Protein AF-A0A833W4B3-F1 (afdb_monomer_lite)

Radius of gyration: 21.18 Å; chains: 1; bounding box: 68×48×61 Å

Organism: Phytophthora infestans (NCBI:txid4787)

Sequence (302 aa):
MNIGSTKSLATRAERDFATALNDMSEMVDSTMFALQPWQSWEMFGACFYAVRINALLVLGHSTATLGDLLPGARMSEETRRISVKLVPSRVVRCAEAFGSLTPQLISNKFNQQEKYDWTSSGCIAVNGDGGAGVDIFFALNDAVTDNVVVFVDQRKRQFGKFQPCHAKEYLGKLSVCPDFLVARGARLVRGVLNCVSLSNLATYDVPHDCFLLSPDESEQFHGTLAYHPACTPFISVNSACKTALKSLLRGTMKAVDEAAEAILTKRNEPSGGFSNSDDVRSFIKFKRLKVDFDDEYAEFLS

pLDDT: mean 88.31, std 11.82, range [34.69, 98.5]

Foldseek 3Di:
DDDDDDDDDQPPLRVLLVVLVVQCCPVQVVCPLVDQLVSSQLSNVLSLLLNLLSVCVVVVDQKDFCCSSFPLWDADPVNRRFMFGRARADEAAFQAAFFQADDLWTAGVVGRVDTDRQQDHNYWYQGHPPHLQFGIKGWTAGPPPRQIEIETEGEDLAAPPQALVCVCVNVVSQPGHHNVSVVSVYHYAYEYEQRYAPVRCVPRHHDHSYIYYHLVSLCRRSPVCSPPSSNHSAAELLDHDLSSQLSQKADPPVLSSVLSVQSVVQNPDPPGFDQDPVSSVVSCVVVVRGIDGRCSRYDRDD

Secondary structure (DSSP, 8-state):
-----------HHHHHHHHHHHHHHHHTGGGTTTS-HHHHHHHHHHHHHHHHHHHHHHTT-SEEEHHHHSTT-B--HHHHT-EEE----EEEEBSSPPSTT--SEEEBSS-TT-EEETTTS-EEEEPPTT-SS--EEEEEEBTTT--EEEEEEEE-SSTT---GGGHHHHHHHTT---HHHHTTT-EEEEEEES-S-HHHHTT--PPTTEEEE-GGGHHHHHGGGGGSTTSSS-EETTTS-HHHHHTTEEE-HHHHHHHHHHHHHHHTSTT-S-SSHHHHHHHHHHTT-SEEE--TTEE---

Structure (mmCIF, N/CA/C/O backbone):
data_AF-A0A833W4B3-F1
#
_entry.id   AF-A0A833W4B3-F1
#
loop_
_atom_site.group_PDB
_atom_site.id
_atom_site.type_symbol
_atom_site.label_atom_id
_atom_site.label_alt_id
_atom_site.label_comp_id
_atom_site.label_asym_id
_atom_site.label_entity_id
_atom_site.label_seq_id
_atom_site.pdbx_PDB_ins_code
_atom_site.Cartn_x
_atom_site.Cartn_y
_atom_site.Cartn_z
_atom_site.occupancy
_atom_site.B_iso_or_equiv
_atom_site.auth_seq_id
_atom_site.auth_comp_id
_atom_site.auth_asym_id
_atom_site.auth_atom_id
_atom_site.pdbx_PDB_model_num
ATOM 1 N N . MET A 1 1 ? -42.099 20.078 -20.019 1.00 34.69 1 MET A N 1
ATOM 2 C CA . MET A 1 1 ? -42.444 18.786 -19.393 1.00 34.69 1 MET A CA 1
ATOM 3 C C . MET A 1 1 ? -41.383 18.521 -18.340 1.00 34.69 1 MET A C 1
ATOM 5 O O . MET A 1 1 ? -40.226 18.341 -18.687 1.00 34.69 1 MET A O 1
ATOM 9 N N . ASN A 1 2 ? -41.752 18.698 -17.075 1.00 36.53 2 ASN A N 1
ATOM 10 C CA . ASN A 1 2 ? -40.865 18.582 -15.925 1.00 36.53 2 ASN A CA 1
ATOM 11 C C . ASN A 1 2 ? -40.844 17.104 -15.518 1.00 36.53 2 ASN A C 1
ATOM 13 O O . ASN A 1 2 ? -41.885 16.580 -15.125 1.00 36.53 2 ASN A O 1
ATOM 17 N N . ILE A 1 3 ? -39.706 16.429 -15.678 1.00 39.81 3 ILE A N 1
ATOM 18 C CA . ILE A 1 3 ? -39.520 15.052 -15.214 1.00 39.81 3 ILE A CA 1
ATOM 19 C C . ILE A 1 3 ? -38.583 15.104 -14.010 1.00 39.81 3 ILE A C 1
ATOM 21 O O . ILE A 1 3 ? -37.377 15.250 -14.155 1.00 39.81 3 ILE A O 1
ATOM 25 N N . GLY A 1 4 ? -39.195 15.010 -12.831 1.00 35.34 4 GLY A N 1
ATOM 26 C CA . GLY A 1 4 ? -38.713 14.180 -11.729 1.00 35.34 4 GLY A CA 1
ATOM 27 C C . GLY A 1 4 ? -37.332 14.482 -11.152 1.00 35.34 4 GLY A C 1
ATOM 28 O O . GLY A 1 4 ? -36.325 13.939 -11.586 1.00 35.34 4 GLY A O 1
ATOM 29 N N . SER A 1 5 ? -37.341 15.261 -10.071 1.00 58.19 5 SER A N 1
ATOM 30 C CA . SER A 1 5 ? -36.398 15.201 -8.948 1.00 58.19 5 SER A CA 1
ATOM 31 C C . SER A 1 5 ? -35.829 13.797 -8.683 1.00 58.19 5 SER A C 1
ATOM 33 O O . SER A 1 5 ? -36.611 12.906 -8.378 1.00 58.19 5 SER A O 1
ATOM 35 N N . THR A 1 6 ? -34.495 13.654 -8.710 1.00 45.16 6 THR A N 1
ATOM 36 C CA . THR A 1 6 ? -33.685 12.875 -7.744 1.00 45.16 6 THR A CA 1
ATOM 37 C C . THR A 1 6 ? -32.185 13.028 -8.050 1.00 45.16 6 THR A C 1
ATOM 39 O O . THR A 1 6 ? -31.621 12.288 -8.851 1.00 45.16 6 THR A O 1
ATOM 42 N N . LYS A 1 7 ? -31.492 13.934 -7.360 1.00 48.59 7 LYS A N 1
ATOM 43 C CA . LYS A 1 7 ? -30.135 13.643 -6.871 1.00 48.59 7 LYS A CA 1
ATOM 44 C C . LYS A 1 7 ? -30.138 14.011 -5.400 1.00 48.59 7 LYS A C 1
ATOM 46 O O . LYS A 1 7 ? -29.826 15.142 -5.035 1.00 48.59 7 LYS A O 1
ATOM 51 N N . SER A 1 8 ? -30.601 13.080 -4.564 1.00 53.50 8 SER A N 1
ATOM 52 C CA . SER A 1 8 ? -30.317 13.187 -3.139 1.00 53.50 8 SER A CA 1
ATOM 53 C C . SER A 1 8 ? -28.804 13.287 -2.998 1.00 53.50 8 SER A C 1
ATOM 55 O O . SER A 1 8 ? -28.063 12.555 -3.653 1.00 53.50 8 SER A O 1
ATOM 57 N N . LEU A 1 9 ? -28.380 14.258 -2.201 1.00 54.00 9 LEU A N 1
ATOM 58 C CA . LEU A 1 9 ? -27.006 14.496 -1.789 1.00 54.00 9 LEU A CA 1
ATOM 59 C C . LEU A 1 9 ? -26.296 13.156 -1.571 1.00 54.00 9 LEU A C 1
ATOM 61 O O . LEU A 1 9 ? -26.823 12.326 -0.830 1.00 54.00 9 LEU A O 1
ATOM 65 N N . ALA A 1 10 ? -25.130 12.961 -2.198 1.00 71.81 10 ALA A N 1
ATOM 66 C CA . ALA A 1 10 ? -24.284 11.809 -1.903 1.00 71.81 10 ALA A CA 1
ATOM 67 C C . ALA A 1 10 ? -24.184 11.656 -0.376 1.00 71.81 10 ALA A C 1
ATOM 69 O O . ALA A 1 10 ? -24.025 12.659 0.338 1.00 71.81 10 ALA A O 1
ATOM 70 N N . THR A 1 11 ? -24.339 10.444 0.148 1.00 88.38 11 THR A N 1
ATOM 71 C CA . THR A 1 11 ? -24.169 10.192 1.579 1.00 88.38 11 THR A CA 1
ATOM 72 C C . THR A 1 11 ? -22.770 10.640 2.008 1.00 88.38 11 THR A C 1
ATOM 74 O O . THR A 1 11 ? -21.867 10.837 1.188 1.00 88.38 11 THR A O 1
ATOM 77 N N . ARG A 1 12 ? -22.558 10.850 3.311 1.00 91.44 12 ARG A N 1
ATOM 78 C CA . ARG A 1 12 ? -21.214 11.195 3.792 1.00 91.44 12 ARG A CA 1
ATOM 79 C C . ARG A 1 12 ? -20.194 10.117 3.396 1.00 91.44 12 ARG A C 1
ATOM 81 O O . ARG A 1 12 ? -19.148 10.474 2.872 1.00 91.44 12 ARG A O 1
ATOM 88 N N . ALA A 1 13 ? -20.564 8.841 3.525 1.00 93.44 13 ALA A N 1
ATOM 89 C CA . ALA A 1 13 ? -19.735 7.712 3.113 1.00 93.44 13 ALA A CA 1
ATOM 90 C C . ALA A 1 13 ? -19.390 7.746 1.614 1.00 93.44 13 ALA A C 1
ATOM 92 O O . ALA A 1 13 ? -18.236 7.549 1.252 1.00 93.44 13 ALA A O 1
ATOM 93 N N . GLU A 1 14 ? -20.350 8.069 0.739 1.00 95.25 14 GLU A N 1
ATOM 94 C CA . GLU A 1 14 ? -20.092 8.202 -0.705 1.00 95.25 14 GLU A CA 1
ATOM 95 C C . GLU A 1 14 ? -19.123 9.348 -1.020 1.00 95.25 14 GLU A C 1
ATOM 97 O O . GLU A 1 14 ? -18.266 9.204 -1.891 1.00 95.25 14 GLU A O 1
ATOM 102 N N . ARG A 1 15 ? -19.214 10.476 -0.300 1.00 95.19 15 ARG A N 1
ATOM 103 C CA . ARG A 1 15 ? -18.241 11.574 -0.439 1.00 95.19 15 ARG A CA 1
ATOM 104 C C . ARG A 1 15 ? -16.851 11.162 0.032 1.00 95.19 15 ARG A C 1
ATOM 106 O O . ARG A 1 15 ? -15.876 11.445 -0.659 1.00 95.19 15 ARG A O 1
ATOM 113 N N . ASP A 1 16 ? -16.755 10.493 1.175 1.00 95.25 16 ASP A N 1
ATOM 114 C CA . ASP A 1 16 ? -15.476 10.040 1.728 1.00 95.25 16 ASP A CA 1
ATOM 115 C C . ASP A 1 16 ? -14.822 8.996 0.802 1.00 95.25 16 ASP A C 1
ATOM 117 O O . ASP A 1 16 ? -13.624 9.066 0.521 1.00 95.25 16 ASP A O 1
ATOM 121 N N . PHE A 1 17 ? -15.618 8.091 0.224 1.00 96.81 17 PHE A N 1
ATOM 122 C CA . PHE A 1 17 ? -15.169 7.140 -0.794 1.00 96.81 17 PHE A CA 1
ATOM 123 C C . PHE A 1 17 ? -14.695 7.825 -2.078 1.00 96.81 17 PHE A C 1
ATOM 125 O O . PHE A 1 17 ? -13.581 7.564 -2.528 1.00 96.81 17 PHE A O 1
ATOM 132 N N . ALA A 1 18 ? -15.486 8.750 -2.634 1.00 96.44 18 ALA A N 1
ATOM 133 C CA . ALA A 1 18 ? -15.079 9.525 -3.805 1.00 96.44 18 ALA A CA 1
ATOM 134 C C . ALA A 1 18 ? -13.774 10.290 -3.550 1.00 96.44 18 ALA A C 1
ATOM 136 O O . ALA A 1 18 ? -12.928 10.398 -4.434 1.00 96.44 18 ALA A O 1
ATOM 137 N N . THR A 1 19 ? -13.574 10.773 -2.324 1.00 94.81 19 THR A N 1
ATOM 138 C CA . THR A 1 19 ? -12.343 11.481 -1.980 1.00 94.81 19 THR A CA 1
ATOM 139 C C . THR A 1 19 ? -11.142 10.539 -1.856 1.00 94.81 19 THR A C 1
ATOM 141 O O . THR A 1 19 ? -10.060 10.899 -2.301 1.00 94.81 19 THR A O 1
ATOM 144 N N . ALA A 1 20 ? -11.315 9.314 -1.351 1.00 96.38 20 ALA A N 1
ATOM 145 C CA . ALA A 1 20 ? -10.248 8.306 -1.374 1.00 96.38 20 ALA A CA 1
ATOM 146 C C . ALA A 1 20 ? -9.868 7.875 -2.806 1.00 96.38 20 ALA A C 1
ATOM 148 O O . ALA A 1 20 ? -8.699 7.611 -3.079 1.00 96.38 20 ALA A O 1
ATOM 149 N N . LEU A 1 21 ? -10.829 7.846 -3.738 1.00 96.19 21 LEU A N 1
ATOM 150 C CA . LEU A 1 21 ? -10.538 7.640 -5.163 1.00 96.19 21 LEU A CA 1
ATOM 151 C C . LEU A 1 21 ? -9.768 8.824 -5.766 1.00 96.19 21 LEU A C 1
ATOM 153 O O . LEU A 1 21 ? -8.838 8.609 -6.541 1.00 96.19 21 LEU A O 1
ATOM 157 N N . ASN A 1 22 ? -10.103 10.058 -5.380 1.00 95.81 22 ASN A N 1
ATOM 158 C CA . ASN A 1 22 ? -9.321 11.231 -5.779 1.00 95.81 22 ASN A CA 1
ATOM 159 C C . ASN A 1 22 ? -7.894 11.169 -5.216 1.00 95.81 22 ASN A C 1
ATOM 161 O O . ASN A 1 22 ? -6.960 11.437 -5.963 1.00 95.81 22 ASN A O 1
ATOM 165 N N . ASP A 1 23 ? -7.701 10.734 -3.964 1.00 94.50 23 ASP A N 1
ATOM 166 C CA . ASP A 1 23 ? -6.358 10.515 -3.404 1.00 94.50 23 ASP A CA 1
ATOM 167 C C . ASP A 1 23 ? -5.574 9.486 -4.235 1.00 94.50 23 ASP A C 1
ATOM 169 O O . ASP A 1 23 ? -4.396 9.696 -4.509 1.00 94.50 23 ASP A O 1
ATOM 173 N N . MET A 1 24 ? -6.208 8.392 -4.679 1.00 95.00 24 MET A N 1
ATOM 174 C CA . MET A 1 24 ? -5.569 7.414 -5.569 1.00 95.00 24 MET A CA 1
ATOM 175 C C . MET A 1 24 ? -5.158 8.057 -6.902 1.00 95.00 24 MET A C 1
ATOM 177 O O . MET A 1 24 ? -4.001 7.951 -7.303 1.00 95.00 24 MET A O 1
ATOM 181 N N . SER A 1 25 ? -6.057 8.808 -7.539 1.00 94.25 25 SER A N 1
ATOM 182 C CA . SER A 1 25 ? -5.754 9.508 -8.791 1.00 94.25 25 SER A CA 1
ATOM 183 C C . SER A 1 25 ? -4.631 10.539 -8.634 1.00 94.25 25 SER A C 1
ATOM 185 O O . SER A 1 25 ? -3.742 10.630 -9.480 1.00 94.25 25 SER A O 1
ATOM 187 N N . GLU A 1 26 ? -4.664 11.353 -7.583 1.00 93.94 26 GLU A N 1
ATOM 188 C CA . GLU A 1 26 ? -3.711 12.444 -7.378 1.00 93.94 26 GLU A CA 1
ATOM 189 C C . GLU A 1 26 ? -2.363 11.919 -6.887 1.00 93.94 26 GLU A C 1
ATOM 191 O O . GLU A 1 26 ? -1.318 12.292 -7.418 1.00 93.94 26 GLU A O 1
ATOM 196 N N . MET A 1 27 ? -2.356 11.034 -5.894 1.00 93.31 27 MET A N 1
ATOM 197 C CA . MET A 1 27 ? -1.125 10.599 -5.239 1.00 93.31 27 MET A CA 1
ATOM 198 C C . MET A 1 27 ? -0.455 9.418 -5.934 1.00 93.31 27 MET A C 1
ATOM 200 O O . MET A 1 27 ? 0.756 9.265 -5.771 1.00 93.31 27 MET A O 1
ATOM 204 N N . VAL A 1 28 ? -1.202 8.600 -6.683 1.00 92.25 28 VAL A N 1
ATOM 205 C CA . VAL A 1 28 ? -0.677 7.429 -7.397 1.00 92.25 28 VAL A CA 1
ATOM 206 C C . VAL A 1 28 ? -0.655 7.710 -8.891 1.00 92.25 28 VAL A C 1
ATOM 208 O O . VAL A 1 28 ? 0.430 7.868 -9.441 1.00 92.25 28 VAL A O 1
ATOM 211 N N . ASP A 1 29 ? -1.810 7.854 -9.540 1.00 90.00 29 ASP A N 1
ATOM 212 C CA . ASP A 1 29 ? -1.890 7.845 -11.009 1.00 90.00 29 ASP A CA 1
ATOM 213 C C . ASP A 1 29 ? -1.180 9.047 -11.639 1.00 90.00 29 ASP A C 1
ATOM 215 O O . ASP A 1 29 ? -0.431 8.897 -12.606 1.00 90.00 29 ASP A O 1
ATOM 219 N N . SER A 1 30 ? -1.355 10.241 -11.063 1.00 88.31 30 SER A N 1
ATOM 220 C CA . SER A 1 30 ? -0.753 11.475 -11.586 1.00 88.31 30 SER A CA 1
ATOM 221 C C . SER A 1 30 ? 0.764 11.549 -11.379 1.00 88.31 30 SER A C 1
ATOM 223 O O . SER A 1 30 ? 1.461 12.250 -12.114 1.00 88.31 30 SER A O 1
ATOM 225 N N . THR A 1 31 ? 1.283 10.809 -10.394 1.00 85.00 31 THR A N 1
ATOM 226 C CA . THR A 1 31 ? 2.722 10.746 -10.086 1.00 85.00 31 THR A CA 1
ATOM 227 C C . THR A 1 31 ? 3.364 9.440 -10.543 1.00 85.00 31 THR A C 1
ATOM 229 O O . THR A 1 31 ? 4.570 9.235 -10.367 1.00 85.00 31 THR A O 1
ATOM 232 N 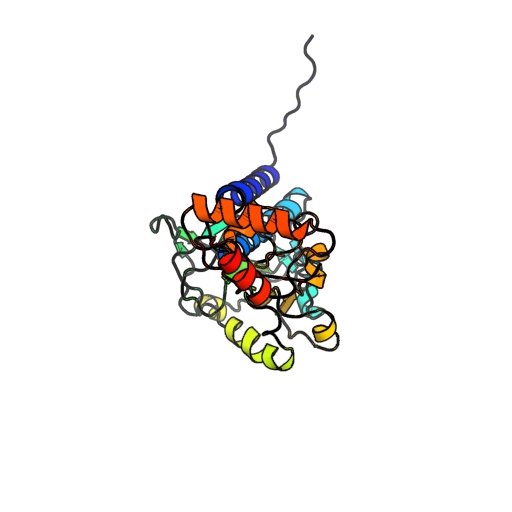N . MET A 1 32 ? 2.570 8.569 -11.169 1.00 72.81 32 MET A N 1
ATOM 233 C CA . MET A 1 32 ? 2.996 7.273 -11.653 1.00 72.81 32 MET A CA 1
ATOM 234 C C . MET A 1 32 ? 4.152 7.477 -12.636 1.00 72.81 32 MET A C 1
ATOM 236 O O . MET A 1 32 ? 4.057 8.257 -13.585 1.00 72.81 32 MET A O 1
ATOM 240 N N . PHE A 1 33 ? 5.270 6.800 -12.371 1.00 68.38 33 PHE A N 1
ATOM 241 C CA . PHE A 1 33 ? 6.533 6.892 -13.122 1.00 68.38 33 PHE A CA 1
ATOM 242 C C . PHE A 1 33 ? 7.334 8.199 -12.967 1.00 68.38 33 PHE A C 1
ATOM 244 O O . PHE A 1 33 ? 8.435 8.289 -13.510 1.00 68.38 33 PHE A O 1
ATOM 251 N N . ALA A 1 34 ? 6.842 9.187 -12.211 1.00 75.38 34 ALA A N 1
ATOM 252 C CA . ALA A 1 34 ? 7.666 10.294 -11.707 1.00 75.38 34 ALA A CA 1
ATOM 253 C C . ALA A 1 34 ? 8.398 9.914 -10.406 1.00 75.38 34 ALA A C 1
ATOM 255 O O . ALA A 1 34 ? 9.434 10.491 -10.076 1.00 75.38 34 ALA A O 1
ATOM 256 N N . LEU A 1 35 ? 7.851 8.940 -9.675 1.00 79.00 35 LEU A N 1
ATOM 257 C CA . LEU A 1 35 ? 8.428 8.361 -8.467 1.00 79.00 35 LEU A CA 1
ATOM 258 C C . LEU A 1 35 ? 9.117 7.026 -8.767 1.00 79.00 35 LEU A C 1
ATOM 260 O O . LEU A 1 35 ? 8.834 6.374 -9.775 1.00 79.00 35 LEU A O 1
ATOM 264 N N . GLN A 1 36 ? 9.989 6.587 -7.857 1.00 78.69 36 GLN A N 1
ATOM 265 C CA . GLN A 1 36 ? 10.544 5.235 -7.929 1.00 78.69 36 GLN A CA 1
ATOM 266 C C . GLN A 1 36 ? 9.423 4.188 -7.754 1.00 78.69 36 GLN A C 1
ATOM 268 O O . GLN A 1 36 ? 8.447 4.459 -7.042 1.00 78.69 36 GLN A O 1
ATOM 273 N N . PRO A 1 37 ? 9.541 2.986 -8.355 1.00 82.12 37 PRO A N 1
ATOM 274 C CA . PRO A 1 37 ? 8.494 1.961 -8.285 1.00 82.12 37 PRO A CA 1
ATOM 275 C C . PRO A 1 37 ? 8.044 1.641 -6.854 1.00 82.12 37 PRO A C 1
ATOM 277 O O . PRO A 1 37 ? 6.848 1.618 -6.568 1.00 82.12 37 PRO A O 1
ATOM 280 N N . TRP A 1 38 ? 8.989 1.514 -5.917 1.00 83.38 38 TRP A N 1
ATOM 281 C CA . TRP A 1 38 ? 8.677 1.260 -4.508 1.00 83.38 38 TRP A CA 1
ATOM 282 C C . TRP A 1 38 ? 7.876 2.390 -3.840 1.00 83.38 38 TRP A C 1
ATOM 284 O O . TRP A 1 38 ? 6.988 2.107 -3.044 1.00 83.38 38 TRP A O 1
ATOM 294 N N . GLN A 1 39 ? 8.128 3.657 -4.187 1.00 86.50 39 GLN A N 1
ATOM 295 C CA . GLN A 1 39 ? 7.393 4.803 -3.629 1.00 86.50 39 GLN A CA 1
ATOM 296 C C . GLN A 1 39 ? 5.949 4.820 -4.125 1.00 86.50 39 GLN A C 1
ATOM 298 O O . GLN A 1 39 ? 5.020 5.071 -3.358 1.00 86.50 39 GLN A O 1
ATOM 303 N N . SER A 1 40 ? 5.765 4.533 -5.417 1.00 88.56 40 SER A N 1
ATOM 304 C CA . SER A 1 40 ? 4.434 4.400 -6.015 1.00 88.56 40 SER A CA 1
ATOM 305 C C . SER A 1 40 ? 3.669 3.252 -5.359 1.00 88.56 40 SER A C 1
ATOM 307 O O . SER A 1 40 ? 2.484 3.387 -5.067 1.00 88.56 40 SER A O 1
ATOM 309 N N . TRP A 1 41 ? 4.364 2.153 -5.061 1.00 89.50 41 TRP A N 1
ATOM 310 C CA . TRP A 1 41 ? 3.790 0.988 -4.403 1.00 89.50 41 TRP A CA 1
ATOM 311 C C . TRP A 1 41 ? 3.372 1.244 -2.952 1.00 89.50 41 TRP A C 1
ATOM 313 O O . TRP A 1 41 ? 2.280 0.840 -2.552 1.00 89.50 41 TRP A O 1
ATOM 323 N N . GLU A 1 42 ? 4.187 1.938 -2.158 1.00 92.31 42 GLU A N 1
ATOM 324 C CA . GLU A 1 42 ? 3.820 2.349 -0.794 1.00 92.31 42 GLU A CA 1
ATOM 325 C C . GLU A 1 42 ? 2.605 3.289 -0.804 1.00 92.31 42 GLU A C 1
ATOM 327 O O . GLU A 1 42 ? 1.641 3.075 -0.065 1.00 92.31 42 GLU A O 1
ATOM 332 N N . MET A 1 43 ? 2.591 4.269 -1.714 1.00 94.12 43 MET A N 1
ATOM 333 C CA . MET A 1 43 ? 1.466 5.194 -1.867 1.00 94.12 43 MET A CA 1
ATOM 334 C C . MET A 1 43 ? 0.176 4.485 -2.272 1.00 94.12 43 MET A C 1
ATOM 336 O O . MET A 1 43 ? -0.867 4.687 -1.650 1.00 94.12 43 MET A O 1
ATOM 340 N N . PHE A 1 44 ? 0.257 3.613 -3.279 1.00 94.62 44 PHE A N 1
ATOM 341 C CA . PHE A 1 44 ? -0.870 2.806 -3.727 1.00 94.62 44 PHE A CA 1
ATOM 342 C C . PHE A 1 44 ? -1.455 1.994 -2.578 1.00 94.62 44 PHE A C 1
ATOM 344 O O . PHE A 1 44 ? -2.668 1.945 -2.418 1.00 94.62 44 PHE A O 1
ATOM 351 N N . GLY A 1 45 ? -0.602 1.411 -1.739 1.00 95.50 45 GLY A N 1
ATOM 352 C CA . GLY A 1 45 ? -1.019 0.697 -0.545 1.00 95.50 45 GLY A CA 1
ATOM 353 C C . GLY A 1 45 ? -1.892 1.483 0.409 1.00 95.50 45 GLY A C 1
ATOM 354 O O . GLY A 1 45 ? -2.959 1.015 0.805 1.00 95.50 45 GLY A O 1
ATOM 355 N N . ALA A 1 46 ? -1.433 2.677 0.770 1.00 97.00 46 ALA A N 1
ATOM 356 C CA . ALA A 1 46 ? -2.156 3.543 1.686 1.00 97.00 46 ALA A CA 1
ATOM 357 C C . ALA A 1 46 ? -3.492 3.997 1.082 1.00 97.00 46 ALA A C 1
ATOM 359 O O . ALA A 1 46 ? -4.532 3.883 1.734 1.00 97.00 46 ALA A O 1
ATOM 360 N N . CYS A 1 47 ? -3.485 4.425 -0.187 1.00 97.62 47 CYS A N 1
ATOM 361 C CA . CYS A 1 47 ? -4.705 4.782 -0.917 1.00 97.62 47 CYS A CA 1
ATOM 362 C C . CYS A 1 47 ? -5.667 3.598 -0.999 1.00 97.62 47 CYS A C 1
ATOM 364 O O . CYS A 1 47 ? -6.869 3.756 -0.809 1.00 97.62 47 CYS A O 1
ATOM 366 N N . PHE A 1 48 ? -5.147 2.397 -1.226 1.00 97.25 48 PHE A N 1
ATOM 367 C CA . PHE A 1 48 ? -5.944 1.189 -1.328 1.00 97.25 48 PHE A CA 1
ATOM 368 C C . PHE A 1 48 ? -6.636 0.822 -0.006 1.00 97.25 48 PHE A C 1
ATOM 370 O O . PHE A 1 48 ? -7.826 0.503 -0.024 1.00 97.25 48 PHE A O 1
ATOM 377 N N . TYR A 1 49 ? -5.953 0.931 1.141 1.00 97.81 49 TYR A N 1
ATOM 378 C CA . TYR A 1 49 ? -6.610 0.782 2.447 1.00 97.81 49 TYR A CA 1
ATOM 379 C C . TYR A 1 49 ? -7.748 1.797 2.624 1.00 97.81 49 TYR A C 1
ATOM 381 O O . TYR A 1 49 ? -8.844 1.407 3.027 1.00 97.81 49 TYR A O 1
ATOM 389 N N . ALA A 1 50 ? -7.523 3.068 2.266 1.00 98.00 50 ALA A N 1
ATOM 390 C CA . ALA A 1 50 ? -8.539 4.119 2.375 1.00 98.00 50 ALA A CA 1
ATOM 391 C C . ALA A 1 50 ? -9.762 3.813 1.500 1.00 98.00 50 ALA A C 1
ATOM 393 O O . ALA A 1 50 ? -10.899 3.853 1.971 1.00 98.00 50 ALA A O 1
ATOM 394 N N . VAL A 1 51 ? -9.522 3.447 0.237 1.00 97.75 51 VAL A N 1
ATOM 395 C CA . VAL A 1 51 ? -10.557 3.060 -0.729 1.00 97.75 51 VAL A CA 1
ATOM 396 C C . VAL A 1 51 ? -11.355 1.866 -0.212 1.00 97.75 51 VAL A C 1
ATOM 398 O O . VAL A 1 51 ? -12.582 1.913 -0.235 1.00 97.75 51 VAL A O 1
ATOM 401 N N . ARG A 1 52 ? -10.697 0.819 0.303 1.00 97.62 52 ARG A N 1
ATOM 402 C CA . ARG A 1 52 ? -11.384 -0.376 0.811 1.00 97.62 52 ARG A CA 1
ATOM 403 C C . ARG A 1 52 ? -12.237 -0.073 2.044 1.00 97.62 52 ARG A C 1
ATOM 405 O O . ARG A 1 52 ? -13.399 -0.471 2.077 1.00 97.62 52 ARG A O 1
ATOM 412 N N . ILE A 1 53 ? -11.690 0.630 3.038 1.00 98.12 53 ILE A N 1
ATOM 413 C CA . ILE A 1 53 ? -12.429 1.001 4.256 1.00 98.12 53 ILE A CA 1
ATOM 414 C C . ILE A 1 53 ? -13.654 1.848 3.892 1.00 98.12 53 ILE A C 1
ATOM 416 O O . ILE A 1 53 ? -14.767 1.555 4.333 1.00 98.12 53 ILE A O 1
ATOM 420 N N . ASN A 1 54 ? -13.479 2.848 3.026 1.00 98.12 54 ASN A N 1
ATOM 421 C CA . ASN A 1 54 ? -14.578 3.719 2.618 1.00 98.12 54 ASN A CA 1
ATOM 422 C C . ASN A 1 54 ? -15.603 2.991 1.736 1.00 98.12 54 ASN A C 1
ATOM 424 O O . ASN A 1 54 ? -16.796 3.261 1.855 1.00 98.12 54 ASN A O 1
ATOM 428 N N . ALA A 1 55 ? -15.184 2.034 0.904 1.00 97.00 55 ALA A N 1
ATOM 429 C CA . ALA A 1 55 ? -16.104 1.191 0.142 1.00 97.00 55 ALA A CA 1
ATOM 430 C C . ALA A 1 55 ? -16.997 0.356 1.070 1.00 97.00 55 ALA A C 1
ATOM 432 O O . ALA A 1 55 ? -18.209 0.310 0.878 1.00 97.00 55 ALA A O 1
ATOM 433 N N . LEU A 1 56 ? -16.424 -0.253 2.114 1.00 97.44 56 LEU A N 1
ATOM 434 C CA . LEU A 1 56 ? -17.195 -0.995 3.114 1.00 97.44 56 LEU A CA 1
ATOM 435 C C . LEU A 1 56 ? -18.208 -0.093 3.839 1.00 97.44 56 LEU A C 1
ATOM 437 O O . LEU A 1 56 ? -19.354 -0.500 4.033 1.00 97.44 56 LEU A O 1
ATOM 441 N N . LEU A 1 57 ? -17.831 1.150 4.161 1.00 97.62 57 LEU A N 1
ATOM 442 C CA . LEU A 1 57 ? -18.752 2.145 4.725 1.00 97.62 57 LEU A CA 1
ATOM 443 C C . LEU A 1 57 ? -19.899 2.494 3.763 1.00 97.62 57 LEU A C 1
ATOM 445 O O . LEU A 1 57 ? -21.047 2.587 4.195 1.00 97.62 57 LEU A O 1
ATOM 449 N N . VAL A 1 58 ? -19.618 2.656 2.463 1.00 97.31 58 VAL A N 1
ATOM 450 C CA . VAL A 1 58 ? -20.648 2.885 1.427 1.00 97.31 58 VAL A CA 1
ATOM 451 C C . VAL A 1 58 ? -21.608 1.700 1.323 1.00 97.31 58 VAL A C 1
ATOM 453 O O . VAL A 1 58 ? -22.810 1.898 1.164 1.00 97.31 58 VAL A O 1
ATOM 456 N N . LEU A 1 59 ? -21.099 0.477 1.474 1.00 96.50 59 LEU A N 1
ATOM 457 C CA . LEU A 1 59 ? -21.899 -0.751 1.500 1.00 96.50 59 LEU A CA 1
ATOM 458 C C . LEU A 1 59 ? -22.703 -0.934 2.804 1.00 96.50 59 LEU A C 1
ATOM 460 O O . LEU A 1 59 ? -23.460 -1.895 2.925 1.00 96.50 59 LEU A O 1
ATOM 464 N N . GLY A 1 60 ? -22.584 -0.011 3.763 1.00 96.44 60 GLY A N 1
ATOM 465 C CA . GLY A 1 60 ? -23.358 -0.006 5.005 1.00 96.44 60 GLY A CA 1
ATOM 466 C C . GLY A 1 60 ? -22.714 -0.768 6.164 1.00 96.44 60 GLY A C 1
ATOM 467 O O . GLY A 1 60 ? -23.354 -0.942 7.202 1.00 96.44 60 GLY A O 1
ATOM 468 N N . HIS A 1 61 ? -21.459 -1.203 6.031 1.00 97.81 61 HIS A N 1
ATOM 469 C CA . HIS A 1 61 ? -20.726 -1.830 7.127 1.00 97.81 61 HIS A CA 1
ATOM 470 C C . HIS A 1 61 ? -20.170 -0.767 8.079 1.00 97.81 61 HIS A C 1
ATOM 472 O O . HIS A 1 61 ? -19.458 0.140 7.660 1.00 97.81 61 HIS A O 1
ATOM 478 N N . SER A 1 62 ? -20.454 -0.895 9.375 1.00 96.81 62 SER A N 1
ATOM 479 C CA . SER A 1 62 ? -19.831 -0.080 10.432 1.00 96.81 62 SER A CA 1
ATOM 480 C C . SER A 1 62 ? -18.646 -0.780 11.103 1.00 96.81 62 SER A C 1
ATOM 482 O O . SER A 1 62 ? -17.843 -0.139 11.782 1.00 96.81 62 SER A O 1
ATOM 484 N N . THR A 1 63 ? -18.518 -2.091 10.904 1.00 98.25 63 THR A N 1
ATOM 485 C CA . THR A 1 63 ? -17.416 -2.921 11.389 1.00 98.25 63 THR A CA 1
ATOM 486 C C . THR A 1 63 ? -17.004 -3.930 10.320 1.00 98.25 63 THR A C 1
ATOM 488 O O . THR A 1 63 ? -17.800 -4.276 9.446 1.00 98.25 63 THR A O 1
ATOM 491 N N . ALA A 1 64 ? -15.766 -4.413 10.395 1.00 98.19 64 ALA A N 1
ATOM 492 C CA . ALA A 1 64 ? -15.281 -5.523 9.577 1.00 98.19 64 ALA A CA 1
ATOM 493 C C . ALA A 1 64 ? -14.318 -6.398 10.378 1.00 98.19 64 ALA A C 1
ATOM 495 O O . ALA A 1 64 ? -13.595 -5.896 11.245 1.00 98.19 64 ALA A O 1
ATOM 496 N N . THR A 1 65 ? -14.282 -7.695 10.070 1.00 98.50 65 THR A N 1
ATOM 497 C CA . THR A 1 65 ? -13.200 -8.559 10.552 1.00 98.50 65 THR A CA 1
ATOM 498 C C . THR A 1 65 ? -11.928 -8.310 9.745 1.00 98.50 65 THR A C 1
ATOM 500 O O . THR A 1 65 ? -11.994 -7.823 8.613 1.00 98.50 65 THR A O 1
ATOM 503 N N . LEU A 1 66 ? -10.756 -8.672 10.271 1.00 97.94 66 LEU A N 1
ATOM 504 C CA . LEU A 1 66 ? -9.527 -8.601 9.473 1.00 97.94 66 LEU A CA 1
ATOM 505 C C . LEU A 1 66 ? -9.551 -9.561 8.288 1.00 97.94 66 LEU A C 1
ATOM 507 O O . LEU A 1 66 ? -8.972 -9.244 7.255 1.00 97.94 66 LEU A O 1
ATOM 511 N N . GLY A 1 67 ? -10.260 -10.688 8.395 1.00 97.25 67 GLY A N 1
ATOM 512 C CA . GLY A 1 67 ? -10.482 -11.588 7.264 1.00 97.25 67 GLY A CA 1
ATOM 513 C C . GLY A 1 67 ? -11.225 -10.933 6.096 1.00 97.25 67 GLY A C 1
ATOM 514 O O . GLY A 1 67 ? -10.917 -11.241 4.945 1.00 97.25 67 GLY A O 1
ATOM 515 N N . ASP A 1 68 ? -12.155 -10.021 6.391 1.00 96.69 68 ASP A N 1
ATOM 516 C CA . ASP A 1 68 ? -12.920 -9.272 5.384 1.00 96.69 68 ASP A CA 1
ATOM 517 C C . ASP A 1 68 ? -12.169 -8.022 4.909 1.00 96.69 68 ASP A C 1
ATOM 519 O O . ASP A 1 68 ? -12.232 -7.653 3.738 1.00 96.69 68 ASP A O 1
ATOM 523 N N . LEU A 1 69 ? -11.438 -7.363 5.816 1.00 96.81 69 LEU A N 1
ATOM 524 C CA . LEU A 1 69 ? -10.658 -6.167 5.506 1.00 96.81 69 LEU A CA 1
ATOM 525 C C . LEU A 1 69 ? -9.379 -6.493 4.724 1.00 96.81 69 LEU A C 1
ATOM 527 O O . LEU A 1 69 ? -8.898 -5.645 3.976 1.00 96.81 69 LEU A O 1
ATOM 531 N N . LEU A 1 70 ? -8.820 -7.694 4.888 1.00 96.50 70 LEU A N 1
ATOM 532 C CA . LEU A 1 70 ? -7.562 -8.150 4.287 1.00 96.50 70 LEU A CA 1
ATOM 533 C C . LEU A 1 70 ? -7.753 -9.514 3.589 1.00 96.50 70 LEU A C 1
ATOM 535 O O . LEU A 1 70 ? -7.092 -10.493 3.951 1.00 96.50 70 LEU A O 1
ATOM 539 N N . PRO A 1 71 ? -8.656 -9.617 2.597 1.00 95.31 71 PRO A N 1
ATOM 540 C CA . PRO A 1 71 ? -8.931 -10.882 1.927 1.00 95.31 71 PRO A CA 1
ATOM 541 C C . PRO A 1 71 ? -7.668 -11.423 1.248 1.00 95.31 71 PRO A C 1
ATOM 543 O O . PRO A 1 71 ? -6.868 -10.667 0.709 1.00 95.31 71 PRO A O 1
ATOM 546 N N . GLY A 1 72 ? -7.476 -12.741 1.299 1.00 92.19 72 GLY A N 1
ATOM 547 C CA . GLY A 1 72 ? -6.283 -13.410 0.768 1.00 92.19 72 GLY A CA 1
ATOM 548 C C . GLY A 1 72 ? -5.045 -13.344 1.663 1.00 92.19 72 GLY A C 1
ATOM 549 O O . GLY A 1 72 ? -4.167 -14.177 1.504 1.00 92.19 72 GLY A O 1
ATOM 550 N N . ALA A 1 73 ? -4.976 -12.444 2.650 1.00 92.94 73 ALA A N 1
ATOM 551 C CA . ALA A 1 73 ? -3.837 -12.417 3.562 1.00 92.94 73 ALA A CA 1
ATOM 552 C C . ALA A 1 73 ? -3.830 -13.641 4.497 1.00 92.94 73 ALA A C 1
ATOM 554 O O . ALA A 1 73 ? -4.850 -14.006 5.097 1.00 92.94 73 ALA A O 1
ATOM 555 N N . ARG A 1 74 ? -2.653 -14.246 4.673 1.00 92.44 74 ARG A N 1
ATOM 556 C CA . ARG A 1 74 ? -2.428 -15.351 5.609 1.00 92.44 74 ARG A CA 1
ATOM 557 C C . ARG A 1 74 ? -2.273 -14.828 7.026 1.00 92.44 74 ARG A C 1
ATOM 559 O O . ARG A 1 74 ? -1.409 -13.996 7.289 1.00 92.44 74 ARG A O 1
ATOM 566 N N . MET A 1 75 ? -3.076 -15.349 7.943 1.00 94.69 75 MET A N 1
ATOM 567 C CA . MET A 1 75 ? -3.068 -14.998 9.364 1.00 94.69 75 MET A CA 1
ATOM 568 C C . MET A 1 75 ? -3.685 -16.131 10.187 1.00 94.69 75 MET A C 1
ATOM 570 O O . MET A 1 75 ? -4.371 -16.989 9.629 1.00 94.69 75 MET A O 1
ATOM 574 N N . SER A 1 76 ? -3.465 -16.136 11.505 1.00 95.62 76 SER A N 1
ATOM 575 C CA . SER A 1 76 ? -4.139 -17.096 12.388 1.00 95.62 76 SER A CA 1
ATOM 576 C C . SER A 1 76 ? -5.655 -16.860 12.412 1.00 95.62 76 SER A C 1
ATOM 578 O O . SER A 1 76 ? -6.120 -15.739 12.192 1.00 95.62 76 SER A O 1
ATOM 580 N N . GLU A 1 77 ? -6.435 -17.889 12.742 1.00 96.00 77 GLU A N 1
ATOM 581 C CA . GLU A 1 77 ? -7.894 -17.782 12.883 1.00 96.00 77 GLU A CA 1
ATOM 582 C C . GLU A 1 77 ? -8.316 -16.745 13.938 1.00 96.00 77 GLU A C 1
ATOM 584 O O . GLU A 1 77 ? -9.287 -16.012 13.759 1.00 96.00 77 GLU A O 1
ATOM 589 N N . GLU A 1 78 ? -7.567 -16.623 15.034 1.00 96.56 78 GLU A N 1
ATOM 590 C CA . GLU A 1 78 ? -7.805 -15.601 16.057 1.00 96.56 78 GLU A CA 1
ATOM 591 C C . GLU A 1 78 ? -7.578 -14.197 15.505 1.00 96.56 78 GLU A C 1
ATOM 593 O O . GLU A 1 78 ? -8.377 -13.302 15.772 1.00 96.56 78 GLU A O 1
ATOM 598 N N . THR A 1 79 ? -6.511 -14.012 14.723 1.00 97.56 79 THR A N 1
ATOM 599 C CA . THR A 1 79 ? -6.184 -12.727 14.091 1.00 97.56 79 THR A CA 1
ATOM 600 C C . THR A 1 79 ? -7.237 -12.367 13.045 1.00 97.56 79 THR A C 1
ATOM 602 O O . THR A 1 79 ? -7.722 -11.239 13.010 1.00 97.56 79 THR A O 1
ATOM 605 N N . ARG A 1 80 ? -7.674 -13.355 12.256 1.00 97.81 80 ARG A N 1
ATOM 606 C CA . ARG A 1 80 ? -8.726 -13.214 11.245 1.00 97.81 80 ARG A CA 1
ATOM 607 C C 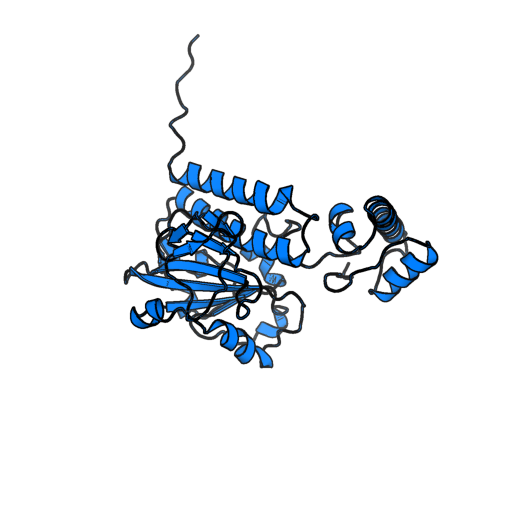. ARG A 1 80 ? -10.039 -12.704 11.832 1.00 97.81 80 ARG A C 1
ATOM 609 O O . ARG A 1 80 ? -10.717 -11.906 11.191 1.00 97.81 80 ARG A O 1
ATOM 616 N N . ARG A 1 81 ? -10.382 -13.147 13.046 1.00 97.88 81 ARG A N 1
ATOM 617 C CA . ARG A 1 81 ? -11.621 -12.790 13.754 1.00 97.88 81 ARG A CA 1
ATOM 618 C C . ARG A 1 81 ? -11.571 -11.455 14.498 1.00 97.88 81 ARG A C 1
ATOM 620 O O . ARG A 1 81 ? -12.606 -11.043 15.019 1.00 97.88 81 ARG A O 1
ATOM 627 N N . ILE A 1 82 ? -10.422 -10.777 14.562 1.00 98.00 82 ILE A N 1
ATOM 628 C CA . ILE A 1 82 ? -10.353 -9.424 15.134 1.00 98.00 82 ILE A CA 1
ATOM 629 C C . ILE A 1 82 ? -11.309 -8.535 14.341 1.00 98.00 82 ILE A C 1
ATOM 631 O O . ILE A 1 82 ? -11.205 -8.450 13.119 1.00 98.00 82 ILE A O 1
ATOM 635 N N . SER A 1 83 ? -12.247 -7.895 15.035 1.00 98.19 83 SER A N 1
ATOM 636 C CA . SER A 1 83 ? -13.241 -7.017 14.427 1.00 98.19 83 SER A CA 1
ATOM 637 C C . SER A 1 83 ? -12.906 -5.578 14.766 1.00 98.19 83 SER A C 1
ATOM 639 O O . SER A 1 83 ? -12.729 -5.250 15.933 1.00 98.19 83 SER A O 1
ATOM 641 N N . VAL A 1 84 ? -12.882 -4.707 13.765 1.00 98.31 84 VAL A N 1
ATOM 642 C CA . VAL A 1 84 ? -12.588 -3.279 13.930 1.00 98.31 84 VAL A CA 1
ATOM 643 C C . VAL A 1 84 ? -13.761 -2.418 13.488 1.00 98.31 84 VAL A C 1
ATOM 645 O O . VAL A 1 84 ? -14.535 -2.810 12.615 1.00 98.31 84 VAL A O 1
ATOM 648 N N . LYS A 1 85 ? -13.902 -1.244 14.103 1.00 98.25 85 LYS A N 1
ATOM 649 C CA . LYS A 1 85 ? -14.834 -0.194 13.697 1.00 98.25 85 LYS A CA 1
ATOM 650 C C . LYS A 1 85 ? -14.262 0.521 12.486 1.00 98.25 85 LYS A C 1
ATOM 652 O O . LYS A 1 85 ? -13.125 0.987 12.510 1.00 98.25 85 LYS A O 1
ATOM 657 N N . LEU A 1 86 ? -15.066 0.604 11.438 1.00 97.88 86 LEU A N 1
ATOM 658 C CA . LEU A 1 86 ? -14.714 1.333 10.233 1.00 97.88 86 LEU A CA 1
ATOM 659 C C . LEU A 1 86 ? -15.006 2.816 10.450 1.00 97.88 86 LEU A C 1
ATOM 661 O O . LEU A 1 86 ? -16.058 3.189 10.972 1.00 97.88 86 LEU A O 1
ATOM 665 N N . VAL A 1 87 ? -14.074 3.663 10.032 1.00 96.56 87 VAL A N 1
ATOM 666 C CA . VAL A 1 87 ? -14.212 5.121 10.058 1.00 96.56 87 VAL A CA 1
ATOM 667 C C . VAL A 1 87 ? -13.768 5.679 8.712 1.00 96.56 87 VAL A C 1
ATOM 669 O O . VAL A 1 87 ? -12.940 5.046 8.059 1.00 96.56 87 VAL A O 1
ATOM 672 N N . PRO A 1 88 ? -14.308 6.827 8.267 1.00 96.88 88 PRO A N 1
ATOM 673 C CA . PRO A 1 88 ? -13.854 7.455 7.037 1.00 96.88 88 PRO A CA 1
ATOM 674 C C . PRO A 1 88 ? -12.341 7.642 7.039 1.00 96.88 88 PRO A C 1
ATOM 676 O O . PRO A 1 88 ? -11.796 8.269 7.947 1.00 96.88 88 PRO A O 1
ATOM 679 N N . SER A 1 89 ? -11.683 7.102 6.021 1.00 97.50 89 SER A N 1
ATOM 680 C CA . SER A 1 89 ? -10.231 7.056 5.944 1.00 97.50 89 SER A CA 1
ATOM 681 C C . SER A 1 89 ? -9.670 7.902 4.811 1.00 97.50 89 SER A C 1
ATOM 683 O O . SER A 1 89 ? -10.268 8.001 3.737 1.00 97.50 89 SER A O 1
ATOM 685 N N . ARG A 1 90 ? -8.505 8.510 5.061 1.00 95.44 90 ARG A N 1
ATOM 686 C CA . ARG A 1 90 ? -7.773 9.384 4.128 1.00 95.44 90 ARG A CA 1
ATOM 687 C C . ARG A 1 90 ? -6.275 9.169 4.253 1.00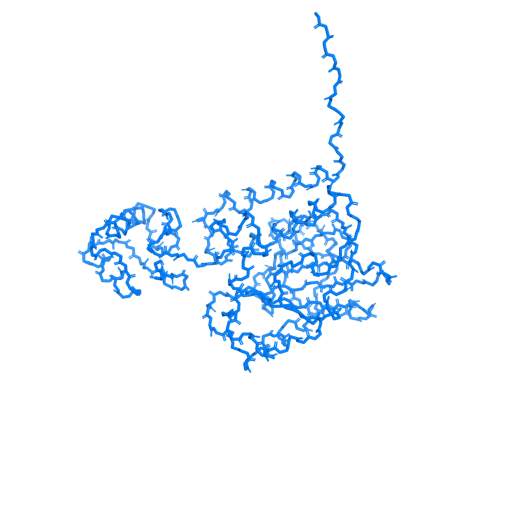 95.44 90 ARG A C 1
ATOM 689 O O . ARG A 1 90 ? -5.799 8.793 5.321 1.00 95.44 90 ARG A O 1
ATOM 696 N N . VAL A 1 91 ? -5.544 9.424 3.172 1.00 96.62 91 VAL A N 1
ATOM 697 C CA . VAL A 1 91 ? -4.094 9.213 3.136 1.00 96.62 91 VAL A CA 1
ATOM 698 C C . VAL A 1 91 ? -3.340 10.484 3.492 1.00 96.62 91 VAL A C 1
ATOM 700 O O . VAL A 1 91 ? -3.649 11.562 2.989 1.00 96.62 91 VAL A O 1
ATOM 703 N N . VAL A 1 92 ? -2.304 10.345 4.317 1.00 94.75 92 VAL A N 1
ATOM 704 C CA . VAL A 1 92 ? -1.360 11.421 4.629 1.00 94.75 92 VAL A CA 1
ATOM 705 C C . VAL A 1 92 ? 0.064 10.920 4.431 1.00 94.75 92 VAL A C 1
ATOM 707 O O . VAL A 1 92 ? 0.443 9.853 4.907 1.00 94.75 92 VAL A O 1
ATOM 710 N N . ARG A 1 93 ? 0.890 11.715 3.749 1.00 93.81 93 ARG A N 1
ATOM 711 C CA . ARG A 1 93 ? 2.346 11.524 3.745 1.00 93.81 93 ARG A CA 1
ATOM 712 C C . ARG A 1 93 ? 2.901 12.143 5.017 1.00 93.81 93 ARG A C 1
ATOM 714 O O . ARG A 1 93 ? 2.838 13.360 5.173 1.00 93.81 93 ARG A O 1
ATOM 721 N N . CYS A 1 94 ? 3.404 11.311 5.913 1.00 92.44 94 CYS A N 1
ATOM 722 C CA . CYS A 1 94 ? 3.871 11.711 7.232 1.00 92.44 94 CYS A CA 1
ATOM 723 C C . CYS A 1 94 ? 5.292 12.297 7.164 1.00 92.44 94 CYS A C 1
ATOM 725 O O . CYS A 1 94 ? 6.131 11.828 6.391 1.00 92.44 94 CYS A O 1
ATOM 727 N N . ALA A 1 95 ? 5.566 13.339 7.951 1.00 91.56 95 ALA A N 1
ATOM 728 C CA . ALA A 1 95 ? 6.921 13.870 8.120 1.00 91.56 95 ALA A CA 1
ATOM 729 C C . ALA A 1 95 ? 7.733 13.034 9.123 1.00 91.56 95 ALA A C 1
ATOM 731 O O . ALA A 1 95 ? 8.950 12.911 9.002 1.00 91.56 95 ALA A O 1
ATOM 732 N N . GLU A 1 96 ? 7.053 12.483 10.125 1.00 91.62 96 GLU A N 1
ATOM 733 C CA . GLU A 1 96 ? 7.625 11.663 11.179 1.00 91.62 96 GLU A CA 1
ATOM 734 C C . GLU A 1 96 ? 7.889 10.229 10.709 1.00 91.62 96 GLU A C 1
ATOM 736 O O . GLU A 1 96 ? 7.199 9.697 9.837 1.00 91.62 96 GLU A O 1
ATOM 741 N N . ALA A 1 97 ? 8.866 9.592 11.354 1.00 90.62 97 ALA A N 1
ATOM 742 C CA . ALA A 1 97 ? 9.117 8.165 11.247 1.00 90.62 97 ALA A CA 1
ATOM 743 C C . ALA A 1 97 ? 8.354 7.403 12.342 1.00 90.62 97 ALA A C 1
ATOM 745 O O . ALA A 1 97 ? 8.406 7.766 13.522 1.00 90.62 97 ALA A O 1
ATOM 746 N N . PHE A 1 98 ? 7.677 6.323 11.960 1.00 91.88 98 PHE A N 1
ATOM 747 C CA . PHE A 1 98 ? 7.010 5.424 12.893 1.00 91.88 98 PHE A CA 1
ATOM 748 C C . PHE A 1 98 ? 8.016 4.730 13.831 1.00 91.88 98 PHE A C 1
ATOM 750 O O . PHE A 1 98 ? 9.019 4.167 13.380 1.00 91.88 98 PHE A O 1
ATOM 757 N N . GLY A 1 99 ? 7.732 4.753 15.133 1.00 91.62 99 GLY A N 1
ATOM 758 C CA . GLY A 1 99 ? 8.560 4.209 16.203 1.00 91.62 99 GLY A CA 1
ATOM 759 C C . GLY A 1 99 ? 7.961 4.464 17.593 1.00 91.62 99 GLY A C 1
ATOM 760 O O . GLY A 1 99 ? 6.842 4.955 17.726 1.00 91.62 99 GLY A O 1
ATOM 761 N N . SER A 1 100 ? 8.718 4.158 18.651 1.00 91.69 100 SER A N 1
ATOM 762 C CA . SER A 1 100 ? 8.259 4.311 20.046 1.00 91.69 100 SER A CA 1
ATOM 763 C C . SER A 1 100 ? 7.915 5.757 20.423 1.00 91.69 100 SER A C 1
ATOM 765 O O . SER A 1 100 ? 7.037 5.998 21.249 1.00 91.69 100 SER A O 1
ATOM 767 N N . LEU A 1 101 ? 8.572 6.721 19.771 1.00 92.25 101 LEU A N 1
ATOM 768 C CA . LEU A 1 101 ? 8.403 8.156 20.001 1.00 92.25 101 LEU A CA 1
ATOM 769 C C . LEU A 1 101 ? 7.419 8.827 19.034 1.00 92.25 101 LEU A C 1
ATOM 771 O O . LEU A 1 101 ? 7.292 10.051 19.062 1.00 92.25 101 LEU A O 1
ATOM 775 N N . THR A 1 102 ? 6.744 8.075 18.159 1.00 93.00 102 THR A N 1
ATOM 776 C CA . THR A 1 102 ? 5.772 8.679 17.240 1.00 93.00 102 THR A CA 1
ATOM 777 C C . THR A 1 102 ? 4.636 9.309 18.044 1.00 93.00 102 THR A C 1
ATOM 779 O O . THR A 1 102 ? 4.015 8.624 18.857 1.00 93.00 102 THR A O 1
ATOM 782 N N . PRO A 1 103 ? 4.352 10.606 17.852 1.00 94.31 103 PRO A N 1
ATOM 783 C CA . PRO A 1 103 ? 3.300 11.289 18.590 1.00 94.31 103 PRO A CA 1
ATOM 784 C C . PRO A 1 103 ? 1.905 10.868 18.109 1.00 94.31 103 PRO A C 1
ATOM 786 O O . PRO A 1 103 ? 1.730 10.334 17.014 1.00 94.31 103 PRO A O 1
ATOM 789 N N . GLN A 1 104 ? 0.883 11.175 18.912 1.00 95.56 104 GLN A N 1
ATOM 790 C CA . GLN A 1 104 ? -0.520 11.035 18.504 1.00 95.56 104 GLN A CA 1
ATOM 791 C C . GLN A 1 104 ? -0.865 11.952 17.314 1.00 95.56 104 GLN A C 1
ATOM 793 O O . GLN A 1 104 ? -1.607 11.555 16.421 1.00 95.56 104 GLN A O 1
ATOM 798 N N . LEU A 1 105 ? -0.309 13.168 17.288 1.00 96.62 105 LEU A N 1
ATOM 799 C CA . LEU A 1 105 ? -0.474 14.123 16.193 1.00 96.62 105 LEU A CA 1
ATOM 800 C C . LEU A 1 105 ? 0.737 14.069 15.262 1.00 96.62 105 LEU A C 1
ATOM 802 O O . LEU A 1 105 ? 1.812 14.532 15.640 1.00 96.62 105 LEU A O 1
ATOM 806 N N . ILE A 1 106 ? 0.546 13.546 14.054 1.00 95.38 106 ILE A N 1
ATOM 807 C CA . ILE A 1 106 ? 1.571 13.514 13.000 1.00 95.38 106 ILE A CA 1
ATOM 808 C C . ILE A 1 106 ? 1.399 14.681 12.033 1.00 95.38 106 ILE A C 1
ATOM 810 O O . ILE A 1 106 ? 0.308 15.239 11.908 1.00 95.38 106 ILE A O 1
ATOM 814 N N . SER A 1 107 ? 2.470 15.056 11.347 1.00 95.12 107 SER A N 1
ATOM 815 C CA . SER A 1 107 ? 2.509 16.198 10.440 1.00 95.12 107 SER A CA 1
ATOM 816 C C . SER A 1 107 ? 2.468 15.764 8.985 1.00 95.12 107 SER A C 1
ATOM 818 O O . SER A 1 107 ? 3.074 14.761 8.607 1.00 95.12 107 SER A O 1
ATOM 820 N N . ASN A 1 108 ? 1.855 16.581 8.132 1.00 93.56 108 ASN A N 1
ATOM 821 C CA . ASN A 1 108 ? 2.016 16.425 6.691 1.00 93.56 108 ASN A CA 1
ATOM 822 C C . ASN A 1 108 ? 3.474 16.711 6.277 1.00 93.56 108 ASN A C 1
ATOM 824 O O . ASN A 1 108 ? 4.050 17.736 6.653 1.00 93.56 108 ASN A O 1
ATOM 828 N N . LYS A 1 109 ? 4.059 15.839 5.450 1.00 92.31 109 LYS A N 1
ATOM 829 C CA . LYS A 1 109 ? 5.418 15.966 4.896 1.00 92.31 109 LYS A CA 1
ATOM 830 C C . LYS A 1 109 ? 5.620 17.269 4.118 1.00 92.31 109 LYS A C 1
ATOM 832 O O . LYS A 1 109 ? 6.707 17.837 4.163 1.00 92.31 109 LYS A O 1
ATOM 837 N N . PHE A 1 110 ? 4.593 17.747 3.418 1.00 90.62 110 PHE A N 1
ATOM 838 C CA . PHE A 1 110 ? 4.662 18.949 2.582 1.00 90.62 110 PHE A CA 1
ATOM 839 C C . PHE A 1 110 ? 4.230 20.226 3.307 1.00 90.62 110 PHE A C 1
ATOM 841 O O . PHE A 1 110 ? 4.606 21.319 2.891 1.00 90.62 110 PHE A O 1
ATOM 848 N N . ASN A 1 111 ? 3.466 20.101 4.395 1.00 92.00 111 ASN A N 1
ATOM 849 C CA . ASN A 1 111 ? 3.040 21.226 5.220 1.00 92.00 111 ASN A CA 1
ATOM 850 C C . ASN A 1 111 ? 2.998 20.831 6.702 1.00 92.00 111 ASN A C 1
ATOM 852 O O . ASN A 1 111 ? 1.968 20.411 7.219 1.00 92.00 111 ASN A O 1
ATOM 856 N N . GLN A 1 112 ? 4.106 21.021 7.416 1.00 90.62 112 GLN A N 1
ATOM 857 C CA . GLN A 1 112 ? 4.235 20.565 8.805 1.00 90.62 112 GLN A CA 1
ATOM 858 C C . GLN A 1 112 ? 3.325 21.292 9.814 1.00 90.62 112 GLN A C 1
ATOM 860 O O . GLN A 1 112 ? 3.237 20.868 10.970 1.00 90.62 112 GLN A O 1
ATOM 865 N N . GLN A 1 113 ? 2.668 22.385 9.408 1.00 93.25 113 GLN A N 1
ATOM 866 C CA . GLN A 1 113 ? 1.646 23.054 10.220 1.00 93.25 113 GLN A CA 1
ATOM 867 C C . GLN A 1 113 ? 0.332 22.267 10.238 1.00 93.25 113 GLN A C 1
ATOM 869 O O . GLN A 1 113 ? -0.438 22.377 11.189 1.00 93.25 113 GLN A O 1
ATOM 874 N N . GLU A 1 114 ? 0.085 21.463 9.205 1.00 94.19 114 GLU A N 1
ATOM 875 C CA . GLU A 1 114 ? -1.062 20.575 9.131 1.00 94.19 114 GLU A CA 1
ATOM 876 C C . GLU A 1 114 ? -0.784 19.308 9.949 1.00 94.19 114 GLU A C 1
ATOM 878 O O . GLU A 1 114 ? 0.187 18.586 9.696 1.00 94.19 114 GLU A O 1
ATOM 883 N N . LYS A 1 115 ? -1.626 19.065 10.958 1.00 94.75 115 LYS A N 1
ATOM 884 C CA . LYS A 1 115 ? -1.483 17.968 11.918 1.00 94.75 115 LYS A CA 1
ATOM 885 C C . LYS A 1 115 ? -2.701 17.055 11.878 1.00 94.75 115 LYS A C 1
ATOM 887 O O . LYS A 1 115 ? -3.828 17.533 11.774 1.00 94.75 115 LYS A O 1
ATOM 892 N N . TYR A 1 116 ? -2.470 15.761 12.053 1.00 95.00 116 TYR A N 1
ATOM 893 C CA . TYR A 1 116 ? -3.497 14.727 12.004 1.00 95.00 116 TYR A CA 1
ATOM 894 C C . TYR A 1 116 ? -3.406 13.822 13.227 1.00 95.00 116 TYR A C 1
ATOM 896 O O . TYR A 1 116 ? -2.337 13.285 13.519 1.00 95.00 116 TYR A O 1
ATOM 904 N N . ASP A 1 117 ? -4.529 13.613 13.916 1.00 95.62 117 ASP A N 1
ATOM 905 C CA . ASP A 1 117 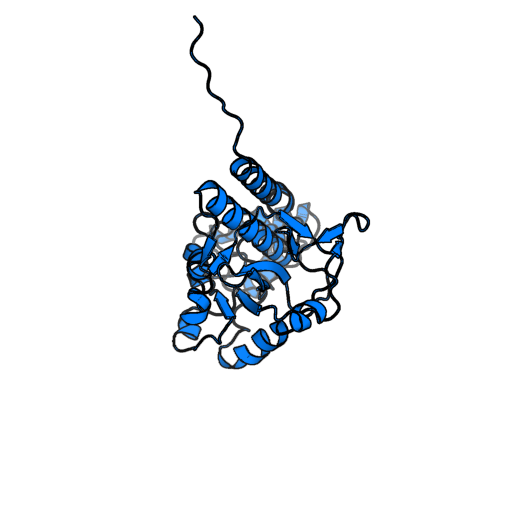? -4.627 12.559 14.929 1.00 95.62 117 ASP A CA 1
ATOM 906 C C . ASP A 1 117 ? -4.850 11.210 14.250 1.00 95.62 117 ASP A C 1
ATOM 908 O O . ASP A 1 117 ? -5.980 10.812 13.964 1.00 95.62 117 ASP A O 1
ATOM 912 N N . TRP A 1 118 ? -3.772 10.484 13.991 1.00 95.06 118 TRP A N 1
ATOM 913 C CA . TRP A 1 118 ? -3.855 9.210 13.282 1.00 95.06 118 TRP A CA 1
ATOM 914 C C . TRP A 1 118 ? -4.418 8.065 14.127 1.00 95.06 118 TRP A C 1
ATOM 916 O O . TRP A 1 118 ? -4.734 7.007 13.589 1.00 95.06 118 TRP A O 1
ATOM 926 N N . THR A 1 119 ? -4.597 8.280 15.432 1.00 94.62 119 THR A N 1
ATOM 927 C CA . THR A 1 119 ? -5.114 7.255 16.342 1.00 94.62 119 THR A CA 1
ATOM 928 C C . THR A 1 119 ? -6.639 7.181 16.371 1.00 94.62 119 THR A C 1
ATOM 930 O O . THR A 1 119 ? -7.182 6.187 16.843 1.00 94.62 119 THR A O 1
ATOM 933 N N . SER A 1 120 ? -7.331 8.214 15.871 1.00 86.94 120 SER A N 1
ATOM 934 C CA . SER A 1 120 ? -8.794 8.333 15.964 1.00 86.94 120 SER A CA 1
ATOM 935 C C . SER A 1 120 ? -9.498 8.830 14.688 1.00 86.94 120 SER A C 1
ATOM 937 O O . SER A 1 120 ? -10.721 8.737 14.597 1.00 86.94 120 SER A O 1
ATOM 939 N N . SER A 1 121 ? -8.766 9.346 13.688 1.00 82.25 121 SER A N 1
ATOM 940 C CA . SER A 1 121 ? -9.356 10.048 12.527 1.00 82.25 121 SER A CA 1
ATOM 941 C C . SER A 1 121 ? -9.447 9.246 11.223 1.00 82.25 121 SER A C 1
ATOM 943 O O . SER A 1 121 ? -9.780 9.818 10.188 1.00 82.25 121 SER A O 1
ATOM 945 N N . GLY A 1 122 ? -9.116 7.950 11.231 1.00 91.88 122 GLY A N 1
ATOM 946 C CA . GLY A 1 122 ? -9.027 7.160 9.994 1.00 91.88 122 GLY A CA 1
ATOM 947 C C . GLY A 1 122 ? -7.866 7.572 9.079 1.00 91.88 122 GLY A C 1
ATOM 948 O O . GLY A 1 122 ? -7.847 7.208 7.904 1.00 91.88 122 GLY A O 1
ATOM 949 N N . CYS A 1 123 ? -6.897 8.331 9.593 1.00 96.69 123 CYS A N 1
ATOM 950 C CA . CYS A 1 123 ? -5.697 8.707 8.855 1.00 96.69 123 CYS A CA 1
ATOM 951 C C . CYS A 1 123 ? -4.828 7.476 8.572 1.00 96.69 123 CYS A C 1
ATOM 953 O O . CYS A 1 123 ? -4.385 6.791 9.497 1.00 96.69 123 CYS A O 1
ATOM 955 N N . ILE A 1 124 ? -4.566 7.230 7.291 1.00 97.62 124 ILE A N 1
ATOM 956 C CA . ILE A 1 124 ? -3.635 6.214 6.817 1.00 97.62 124 ILE A CA 1
ATOM 957 C C . ILE A 1 124 ? -2.342 6.908 6.427 1.00 97.62 124 ILE A C 1
ATOM 959 O O . ILE A 1 124 ? -2.268 7.618 5.423 1.00 97.62 124 ILE A O 1
ATOM 963 N N . ALA A 1 125 ? -1.323 6.721 7.255 1.00 96.19 125 ALA A N 1
ATOM 964 C CA . ALA A 1 125 ? -0.057 7.406 7.120 1.00 96.19 125 ALA A CA 1
ATOM 965 C C . ALA A 1 125 ? 0.916 6.580 6.278 1.00 96.19 125 ALA A C 1
ATOM 967 O O . ALA A 1 125 ? 1.228 5.438 6.614 1.00 96.19 125 ALA A O 1
ATOM 968 N N . VAL A 1 126 ? 1.438 7.183 5.211 1.00 94.88 126 VAL A N 1
ATOM 969 C CA . VAL A 1 126 ? 2.661 6.712 4.552 1.00 94.88 126 VAL A CA 1
ATOM 970 C C . VAL A 1 126 ? 3.832 7.266 5.343 1.00 94.88 126 VAL A C 1
ATOM 972 O O . VAL A 1 126 ? 3.916 8.481 5.551 1.00 94.88 126 VAL A O 1
ATOM 975 N N . ASN A 1 127 ? 4.694 6.376 5.819 1.00 90.94 127 ASN A N 1
ATOM 976 C CA . ASN A 1 127 ? 5.742 6.710 6.768 1.00 90.94 127 ASN A CA 1
ATOM 977 C C . ASN A 1 127 ? 6.775 7.686 6.176 1.00 90.94 127 ASN A C 1
ATOM 979 O O . ASN A 1 127 ? 7.024 7.702 4.969 1.00 90.94 127 ASN A O 1
ATOM 983 N N . GLY A 1 128 ? 7.385 8.503 7.035 1.00 81.12 128 GLY A N 1
ATOM 984 C CA . GLY A 1 128 ? 8.511 9.349 6.654 1.00 81.12 128 GLY A CA 1
ATOM 985 C C . GLY A 1 128 ? 9.766 8.537 6.311 1.00 81.12 128 GLY A C 1
ATOM 986 O O . GLY A 1 128 ? 9.898 7.360 6.659 1.00 81.12 128 GLY A O 1
ATOM 987 N N . ASP A 1 129 ? 10.720 9.185 5.641 1.00 72.31 129 ASP A N 1
ATOM 988 C CA . ASP A 1 129 ? 11.992 8.556 5.275 1.00 72.31 129 ASP A CA 1
ATOM 989 C C . ASP A 1 129 ? 12.775 8.134 6.541 1.00 72.31 129 ASP A C 1
ATOM 991 O O . ASP A 1 129 ? 12.816 8.862 7.533 1.00 72.31 129 ASP A O 1
ATOM 995 N N . GLY A 1 130 ? 13.425 6.963 6.513 1.00 62.22 130 GLY A N 1
ATOM 996 C CA . GLY A 1 130 ? 14.278 6.486 7.616 1.00 62.22 130 GLY A CA 1
ATOM 997 C C . GLY A 1 130 ? 13.561 5.754 8.763 1.00 62.22 130 GLY A C 1
ATOM 998 O O . GLY A 1 130 ? 14.159 5.563 9.821 1.00 62.22 130 GLY A O 1
ATOM 999 N N . GLY A 1 131 ? 12.306 5.331 8.575 1.00 59.78 131 GLY A N 1
ATOM 1000 C CA . GLY A 1 131 ? 11.552 4.551 9.563 1.00 59.78 131 GLY A CA 1
ATOM 1001 C C . GLY A 1 131 ? 12.101 3.147 9.855 1.00 59.78 131 GLY A C 1
ATOM 1002 O O . GLY A 1 131 ? 12.890 2.586 9.094 1.00 59.78 131 GLY A O 1
ATOM 1003 N N . ALA A 1 132 ? 11.634 2.542 10.957 1.00 61.44 132 ALA A N 1
ATOM 1004 C CA . ALA A 1 132 ? 12.048 1.221 11.461 1.00 61.44 132 ALA A CA 1
ATOM 1005 C C . ALA A 1 132 ? 11.533 0.026 10.619 1.00 61.44 132 ALA A C 1
ATOM 1007 O O . ALA A 1 132 ? 11.216 -1.042 11.139 1.00 61.44 132 ALA A O 1
ATOM 1008 N N . GLY A 1 133 ? 11.437 0.201 9.299 1.00 76.06 133 GLY A N 1
ATOM 1009 C CA . GLY A 1 133 ? 10.908 -0.792 8.370 1.00 76.06 133 GLY A CA 1
ATOM 1010 C C . GLY A 1 133 ? 9.382 -0.860 8.305 1.00 76.06 133 GLY A C 1
ATOM 1011 O O . GLY A 1 133 ? 8.876 -1.827 7.752 1.00 76.06 133 GLY A O 1
ATOM 1012 N N . VAL A 1 134 ? 8.663 0.116 8.861 1.00 89.31 134 VAL A N 1
ATOM 1013 C CA . VAL A 1 134 ? 7.225 0.315 8.619 1.00 89.31 134 VAL A CA 1
ATOM 1014 C C . VAL A 1 134 ? 7.078 1.278 7.450 1.00 89.31 134 VAL A C 1
ATOM 1016 O O . VAL A 1 134 ? 7.692 2.341 7.484 1.00 89.31 134 VAL A O 1
ATOM 1019 N N . ASP A 1 135 ? 6.265 0.935 6.457 1.00 92.00 135 ASP A N 1
ATOM 1020 C CA . ASP A 1 135 ? 6.046 1.784 5.281 1.00 92.00 135 ASP A CA 1
ATOM 1021 C C . ASP A 1 135 ? 4.680 2.480 5.352 1.00 92.00 135 ASP A C 1
ATOM 1023 O O . ASP A 1 135 ? 4.542 3.639 4.960 1.00 92.00 135 ASP A O 1
ATOM 1027 N N . ILE A 1 136 ? 3.677 1.810 5.928 1.00 95.19 136 ILE A N 1
ATOM 1028 C CA . ILE A 1 136 ? 2.342 2.368 6.171 1.00 95.19 136 ILE A CA 1
ATOM 1029 C C . ILE A 1 136 ? 1.920 2.051 7.605 1.00 95.19 136 ILE A C 1
ATOM 1031 O O . ILE A 1 136 ? 2.136 0.939 8.090 1.00 95.19 136 ILE A O 1
ATOM 1035 N N . PHE A 1 137 ? 1.279 3.004 8.278 1.00 96.31 137 PHE A N 1
ATOM 1036 C CA . PHE A 1 137 ? 0.635 2.759 9.564 1.00 96.31 137 PHE A CA 1
ATOM 1037 C C . PHE A 1 137 ? -0.689 3.507 9.699 1.00 96.31 137 PHE A C 1
ATOM 1039 O O . PHE A 1 137 ? -0.893 4.565 9.105 1.00 96.31 137 PHE A O 1
ATOM 1046 N N . PHE A 1 138 ? -1.601 2.946 10.484 1.00 97.56 138 PHE A N 1
ATOM 1047 C CA . PHE A 1 138 ? -2.876 3.568 10.841 1.00 97.56 138 PHE A CA 1
ATOM 1048 C C . PHE A 1 138 ? -3.461 2.900 12.082 1.00 97.56 138 PHE A C 1
ATOM 1050 O O . PHE A 1 138 ? -2.938 1.891 12.558 1.00 97.56 138 PHE A O 1
ATOM 1057 N N . ALA A 1 139 ? -4.551 3.447 12.610 1.00 97.69 139 ALA A N 1
ATOM 1058 C CA . ALA A 1 139 ? -5.271 2.829 13.710 1.00 97.69 139 ALA A CA 1
ATOM 1059 C C . ALA A 1 139 ? -6.780 2.813 13.467 1.00 97.69 139 ALA A C 1
ATOM 1061 O O . ALA A 1 139 ? -7.343 3.730 12.870 1.00 97.69 139 ALA A O 1
ATOM 1062 N N . LEU A 1 140 ? -7.420 1.760 13.965 1.00 97.69 140 LEU A N 1
ATOM 1063 C CA . LEU A 1 140 ? -8.869 1.630 14.091 1.00 97.69 140 LEU A CA 1
ATOM 1064 C C . LEU A 1 140 ? -9.182 1.132 15.502 1.00 97.69 140 LEU A C 1
ATOM 1066 O O . LEU A 1 140 ? -8.307 0.594 16.174 1.00 97.69 140 LEU A O 1
ATOM 1070 N N . ASN A 1 141 ? -10.426 1.254 15.949 1.00 97.38 141 ASN A N 1
ATOM 1071 C CA . ASN A 1 141 ? -10.820 0.711 17.248 1.00 97.38 141 ASN A CA 1
ATOM 1072 C C . ASN A 1 141 ? -11.353 -0.708 17.099 1.00 97.38 141 ASN A C 1
ATOM 1074 O O . ASN A 1 141 ? -12.105 -0.996 16.170 1.00 97.38 141 ASN A O 1
ATOM 1078 N N . ASP A 1 142 ? -11.029 -1.581 18.043 1.00 96.75 142 ASP A N 1
ATOM 1079 C CA . ASP A 1 142 ? -11.671 -2.880 18.180 1.00 96.75 142 ASP A CA 1
ATOM 1080 C C . ASP A 1 142 ? -13.185 -2.700 18.395 1.00 96.75 142 ASP A C 1
ATOM 1082 O O . ASP A 1 142 ? -13.646 -1.845 19.156 1.00 96.75 142 ASP A O 1
ATOM 1086 N N . ALA A 1 143 ? -13.989 -3.493 17.693 1.00 96.75 143 ALA A N 1
ATOM 1087 C CA . ALA A 1 143 ? -15.439 -3.347 17.680 1.00 96.75 143 ALA A CA 1
ATOM 1088 C C . ALA A 1 143 ? -16.094 -3.708 19.020 1.00 96.75 143 ALA A C 1
ATOM 1090 O O . ALA A 1 143 ? -17.175 -3.199 19.313 1.00 96.75 143 ALA A O 1
ATOM 1091 N N . VAL A 1 144 ? -15.450 -4.561 19.824 1.00 94.12 144 VAL A N 1
ATOM 1092 C CA . VAL A 1 144 ? -15.996 -5.085 21.082 1.00 94.12 144 VAL A CA 1
ATOM 1093 C C . VAL A 1 144 ? -15.491 -4.284 22.275 1.00 94.12 144 VAL A C 1
ATOM 1095 O O . VAL A 1 144 ? -16.266 -3.914 23.152 1.00 94.12 144 VAL A O 1
ATOM 1098 N N . THR A 1 145 ? -14.188 -4.025 22.311 1.00 93.75 145 THR A N 1
ATOM 1099 C CA . THR A 1 145 ? -13.496 -3.430 23.460 1.00 93.75 145 THR A CA 1
ATOM 1100 C C . THR A 1 145 ? -13.257 -1.933 23.314 1.00 93.75 145 THR A C 1
ATOM 1102 O O . THR A 1 145 ? -12.949 -1.281 24.303 1.00 93.75 145 THR A O 1
ATOM 1105 N N . ASP A 1 146 ? -13.390 -1.390 22.099 1.00 92.75 146 ASP A N 1
ATOM 1106 C CA . ASP A 1 146 ? -13.007 -0.016 21.743 1.00 92.75 146 ASP A CA 1
ATOM 1107 C C . ASP A 1 146 ? -11.514 0.301 21.951 1.00 92.75 146 ASP A C 1
ATOM 1109 O O . ASP A 1 146 ? -11.091 1.448 21.813 1.00 92.75 146 ASP A O 1
ATOM 1113 N N . ASN A 1 147 ? -10.695 -0.719 22.232 1.00 94.25 147 ASN A N 1
ATOM 1114 C CA . ASN A 1 147 ? -9.248 -0.581 22.316 1.00 94.25 147 ASN A CA 1
ATOM 1115 C C . ASN A 1 147 ? -8.666 -0.236 20.944 1.00 94.25 147 ASN A C 1
ATOM 1117 O O . ASN A 1 147 ? -9.123 -0.732 19.915 1.00 94.25 147 ASN A O 1
ATOM 1121 N N . VAL A 1 148 ? -7.607 0.571 20.933 1.00 96.62 148 VAL A N 1
ATOM 1122 C CA . VAL A 1 148 ? -6.912 0.938 19.696 1.00 96.62 148 VAL A CA 1
ATOM 1123 C C . VAL A 1 148 ? -6.209 -0.289 19.113 1.00 96.62 148 VAL A C 1
ATOM 1125 O O . VAL A 1 148 ? -5.420 -0.949 19.791 1.00 96.62 148 VAL A O 1
ATOM 1128 N N . VAL A 1 149 ? -6.469 -0.569 17.840 1.00 97.44 149 VAL A N 1
ATOM 1129 C CA . VAL A 1 149 ? -5.781 -1.562 17.015 1.00 97.44 149 VAL A CA 1
ATOM 1130 C C . VAL A 1 149 ? -4.913 -0.812 16.013 1.00 97.44 149 VAL A C 1
ATOM 1132 O O . VAL A 1 149 ? -5.411 -0.172 15.088 1.00 97.44 149 VAL A O 1
ATOM 1135 N N . VAL A 1 150 ? -3.603 -0.872 16.222 1.00 97.38 150 VAL A N 1
ATOM 1136 C CA . VAL A 1 150 ? -2.594 -0.262 15.357 1.00 97.38 150 VAL A CA 1
ATOM 1137 C C . VAL A 1 150 ? -2.227 -1.250 14.266 1.00 97.38 150 VAL A C 1
ATOM 1139 O O . VAL A 1 150 ? -1.831 -2.376 14.555 1.00 97.38 150 VAL A O 1
ATOM 1142 N N . PHE A 1 151 ? -2.307 -0.813 13.020 1.00 97.19 151 PHE A N 1
ATOM 1143 C CA . PHE A 1 151 ? -1.842 -1.554 11.861 1.00 97.19 151 PHE A CA 1
ATOM 1144 C C . PHE A 1 151 ? -0.506 -0.984 11.423 1.00 97.19 151 PHE A C 1
ATOM 1146 O O . PHE A 1 151 ? -0.379 0.224 11.228 1.00 97.19 151 PHE A O 1
ATOM 1153 N N . VAL A 1 152 ? 0.472 -1.862 11.240 1.00 95.44 152 VAL A N 1
ATOM 1154 C CA . VAL A 1 152 ? 1.739 -1.536 10.586 1.00 95.44 152 VAL A CA 1
ATOM 1155 C C . VAL A 1 152 ? 1.923 -2.466 9.402 1.00 95.44 152 VAL A C 1
ATOM 1157 O O . VAL A 1 152 ? 1.759 -3.674 9.528 1.00 95.44 152 VAL A O 1
ATOM 1160 N N . ASP A 1 153 ? 2.243 -1.905 8.249 1.00 93.06 153 ASP A N 1
ATOM 1161 C CA . ASP A 1 153 ? 2.427 -2.619 6.989 1.00 93.06 153 ASP A CA 1
ATOM 1162 C C . ASP A 1 153 ? 3.846 -2.336 6.491 1.00 93.06 153 ASP A C 1
ATOM 1164 O O . ASP A 1 153 ? 4.287 -1.185 6.398 1.00 93.06 153 ASP A O 1
ATOM 1168 N N . GLN A 1 154 ? 4.572 -3.423 6.239 1.00 90.00 154 GLN A N 1
ATOM 1169 C CA . GLN A 1 154 ? 5.879 -3.415 5.612 1.00 90.00 154 GLN A CA 1
ATOM 1170 C C . GLN A 1 154 ? 5.817 -4.050 4.231 1.00 90.00 154 GLN A C 1
ATOM 1172 O O . GLN A 1 154 ? 5.408 -5.199 4.057 1.00 90.00 154 GLN A O 1
ATOM 1177 N N . ARG A 1 155 ? 6.381 -3.341 3.268 1.00 87.31 155 ARG A N 1
ATOM 1178 C CA . ARG A 1 155 ? 6.374 -3.628 1.846 1.00 87.31 155 ARG A CA 1
ATOM 1179 C C . ARG A 1 155 ? 7.772 -4.022 1.394 1.00 87.31 155 ARG A C 1
ATOM 1181 O O . ARG A 1 155 ? 8.687 -3.211 1.261 1.00 87.31 155 ARG A O 1
ATOM 1188 N N . LYS A 1 156 ? 7.980 -5.323 1.172 1.00 76.19 156 LYS A N 1
ATOM 1189 C CA . LYS A 1 156 ? 9.284 -5.845 0.743 1.00 76.19 156 LYS A CA 1
ATOM 1190 C C . LYS A 1 156 ? 9.558 -5.538 -0.727 1.00 76.19 156 LYS A C 1
ATOM 1192 O O . LYS A 1 156 ? 8.893 -6.037 -1.624 1.00 76.19 156 LYS A O 1
ATOM 1197 N N . ARG A 1 157 ? 10.594 -4.724 -0.941 1.00 71.12 157 ARG A N 1
ATOM 1198 C CA . ARG A 1 157 ? 11.053 -4.251 -2.257 1.00 71.12 157 ARG A CA 1
ATOM 1199 C C . ARG A 1 157 ? 11.749 -5.327 -3.093 1.00 71.12 157 ARG A C 1
ATOM 1201 O O . ARG A 1 157 ? 11.714 -5.253 -4.308 1.00 71.12 157 ARG A O 1
ATOM 1208 N N . GLN A 1 158 ? 12.373 -6.315 -2.446 1.00 62.06 158 GLN A N 1
ATOM 1209 C CA . GLN A 1 158 ? 13.106 -7.397 -3.110 1.00 62.06 158 GLN A CA 1
ATOM 1210 C C . GLN A 1 158 ? 12.439 -8.743 -2.816 1.00 62.06 158 GLN A C 1
ATOM 1212 O O . GLN A 1 158 ? 12.350 -9.158 -1.654 1.00 62.06 158 GLN A O 1
ATOM 1217 N N . PHE A 1 159 ? 11.988 -9.411 -3.878 1.00 52.41 159 PHE A N 1
ATOM 1218 C CA . PHE A 1 159 ? 11.317 -10.708 -3.827 1.00 52.41 159 PHE A CA 1
ATOM 1219 C C . PHE A 1 159 ? 12.273 -11.798 -3.321 1.00 52.41 159 PHE A C 1
ATOM 1221 O O . PHE A 1 159 ? 13.471 -11.772 -3.601 1.00 52.41 159 PHE A O 1
ATOM 1228 N N . GLY A 1 160 ? 11.765 -12.749 -2.533 1.00 51.19 160 GLY A N 1
ATOM 1229 C CA . GLY A 1 160 ? 12.523 -13.928 -2.091 1.00 51.19 160 GLY A CA 1
ATOM 1230 C C . GLY A 1 160 ? 13.546 -13.703 -0.968 1.00 51.19 160 GLY A C 1
ATOM 1231 O O . GLY A 1 160 ? 14.123 -14.675 -0.478 1.00 51.19 160 GLY A O 1
ATOM 1232 N N . LYS A 1 161 ? 13.762 -12.461 -0.503 1.00 52.69 161 LYS A N 1
ATOM 1233 C CA . LYS A 1 161 ? 14.543 -12.207 0.724 1.00 52.69 161 LYS A CA 1
ATOM 1234 C C . LYS A 1 161 ? 13.778 -12.570 1.983 1.00 52.69 161 LYS A C 1
ATOM 1236 O O . LYS A 1 161 ? 14.380 -13.072 2.933 1.00 52.69 161 LYS A O 1
ATOM 1241 N N . PHE A 1 162 ? 12.464 -12.342 1.991 1.00 58.59 162 PHE A N 1
ATOM 1242 C CA . PHE A 1 162 ? 11.662 -12.982 3.014 1.00 58.59 162 PHE A CA 1
ATOM 1243 C C . PHE A 1 162 ? 11.763 -14.481 2.767 1.00 58.59 162 PHE A C 1
ATOM 1245 O O . PHE A 1 162 ? 11.570 -14.963 1.662 1.00 58.59 162 PHE A O 1
ATOM 1252 N N . GLN A 1 163 ? 12.175 -15.202 3.788 1.00 65.75 163 GLN A N 1
ATOM 1253 C CA . GLN A 1 163 ? 12.173 -16.649 3.826 1.00 65.75 163 GLN A CA 1
ATOM 1254 C C . GLN A 1 163 ? 11.466 -16.993 5.131 1.00 65.75 163 GLN A C 1
ATOM 1256 O O . GLN A 1 163 ? 11.672 -16.271 6.114 1.00 65.75 163 GLN A O 1
ATOM 1261 N N . PRO A 1 164 ? 10.645 -18.053 5.193 1.00 71.75 164 PRO A N 1
ATOM 1262 C CA . PRO A 1 164 ? 9.970 -18.434 6.433 1.00 71.75 164 PRO A CA 1
ATOM 1263 C C . PRO A 1 164 ? 10.936 -18.543 7.624 1.00 71.75 164 PRO A C 1
ATOM 1265 O O . PRO A 1 164 ? 10.615 -18.114 8.731 1.00 71.75 164 PRO A O 1
ATOM 1268 N N . CYS A 1 165 ? 12.170 -19.001 7.378 1.00 74.06 165 CYS A N 1
ATOM 1269 C CA . CYS A 1 165 ? 13.234 -19.067 8.383 1.00 74.06 165 CYS A CA 1
ATOM 1270 C 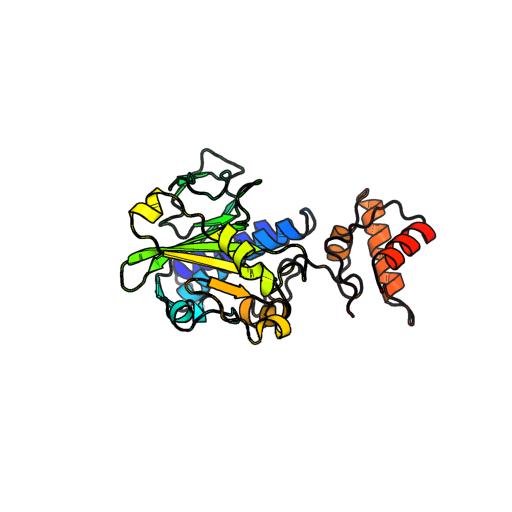C . CYS A 1 165 ? 13.664 -17.697 8.953 1.00 74.06 165 CYS A C 1
ATOM 1272 O O . CYS A 1 165 ? 14.162 -17.635 10.073 1.00 74.06 165 CYS A O 1
ATOM 1274 N N . HIS A 1 166 ? 13.441 -16.596 8.231 1.00 75.94 166 HIS A N 1
ATOM 1275 C CA . HIS A 1 166 ? 13.760 -15.222 8.640 1.00 75.94 166 HIS A CA 1
ATOM 1276 C C . HIS A 1 166 ? 12.524 -14.413 9.063 1.00 75.94 166 HIS A C 1
ATOM 1278 O O . HIS A 1 166 ? 12.653 -13.262 9.481 1.00 75.94 166 HIS A O 1
ATOM 1284 N N . ALA A 1 167 ? 11.319 -14.989 8.993 1.00 76.62 167 ALA A N 1
ATOM 1285 C CA . ALA A 1 167 ? 10.068 -14.293 9.299 1.00 76.62 167 ALA A CA 1
ATOM 1286 C C . ALA A 1 167 ? 10.072 -13.641 10.693 1.00 76.62 167 ALA A C 1
ATOM 1288 O O . ALA A 1 167 ? 9.593 -12.520 10.854 1.00 76.62 167 ALA A O 1
ATOM 1289 N N . LYS A 1 168 ? 10.700 -14.289 11.686 1.00 78.25 168 LYS A N 1
ATOM 1290 C CA . LYS A 1 168 ? 10.868 -13.739 13.040 1.00 78.25 168 LYS A CA 1
ATOM 1291 C C . LYS A 1 168 ? 11.628 -12.409 13.048 1.00 78.25 168 LYS A C 1
ATOM 1293 O O . LYS A 1 168 ? 11.264 -11.518 13.807 1.00 78.25 168 LYS A O 1
ATOM 1298 N N . GLU A 1 169 ? 12.661 -12.261 12.223 1.00 80.88 169 GLU A N 1
ATOM 1299 C CA . GLU A 1 169 ? 13.429 -11.015 12.142 1.00 80.88 169 GLU A CA 1
ATOM 1300 C C . GLU A 1 169 ? 12.583 -9.895 11.525 1.00 80.88 169 GLU A C 1
ATOM 1302 O O . GLU A 1 169 ? 12.557 -8.777 12.038 1.00 80.88 169 GLU A O 1
ATOM 1307 N N . TYR A 1 170 ? 11.846 -10.198 10.454 1.00 78.25 170 TYR A N 1
ATOM 1308 C CA . TYR A 1 170 ? 10.987 -9.221 9.786 1.00 78.25 170 TYR A CA 1
ATOM 1309 C C . TYR A 1 170 ? 9.843 -8.750 10.677 1.00 78.25 170 TYR A C 1
ATOM 1311 O O . TYR A 1 170 ? 9.691 -7.551 10.893 1.00 78.25 170 TYR A O 1
ATOM 1319 N N . LEU A 1 171 ? 9.095 -9.687 11.258 1.00 85.12 171 LEU A N 1
ATOM 1320 C CA . LEU A 1 171 ? 8.000 -9.380 12.178 1.00 85.12 171 LEU A CA 1
ATOM 1321 C C . LEU A 1 171 ? 8.515 -8.737 13.476 1.00 85.12 171 LEU A C 1
ATOM 1323 O O . LEU A 1 171 ? 7.836 -7.900 14.070 1.00 85.12 171 LEU A O 1
ATOM 1327 N N . GLY A 1 172 ? 9.740 -9.072 13.891 1.00 83.62 172 GLY A N 1
ATOM 1328 C CA . GLY A 1 172 ? 10.430 -8.430 15.007 1.00 83.62 172 GLY A CA 1
ATOM 1329 C C . GLY A 1 172 ? 10.647 -6.933 14.781 1.00 83.62 172 GLY A C 1
ATOM 1330 O O . GLY A 1 172 ? 10.361 -6.144 15.678 1.00 83.62 172 GLY A O 1
ATOM 1331 N N . LYS A 1 173 ? 11.052 -6.517 13.572 1.00 82.44 173 LYS A N 1
ATOM 1332 C CA . LYS A 1 173 ? 11.212 -5.088 13.220 1.00 82.44 173 LYS A CA 1
ATOM 1333 C C . LYS A 1 173 ? 9.896 -4.312 13.319 1.00 82.44 173 LYS A C 1
ATOM 1335 O O . LYS A 1 173 ? 9.894 -3.163 13.738 1.00 82.44 173 LYS A O 1
ATOM 1340 N N . LEU A 1 174 ? 8.778 -4.972 13.022 1.00 87.56 174 LEU A N 1
ATOM 1341 C CA . LEU A 1 174 ? 7.433 -4.396 13.117 1.00 87.56 174 LEU A CA 1
ATOM 1342 C C . LEU A 1 174 ? 6.835 -4.445 14.522 1.00 87.56 174 LEU A C 1
ATOM 1344 O O . LEU A 1 174 ? 5.676 -4.100 14.695 1.00 87.56 174 LEU A O 1
ATOM 1348 N N . SER A 1 175 ? 7.582 -4.898 15.529 1.00 88.12 175 SER A N 1
ATOM 1349 C CA . SER A 1 175 ? 7.068 -5.010 16.900 1.00 88.12 175 SER A CA 1
ATOM 1350 C C . SER A 1 175 ? 7.179 -3.707 17.697 1.00 88.12 175 SER A C 1
ATOM 1352 O O . SER A 1 175 ? 6.810 -3.675 18.868 1.00 88.12 175 SER A O 1
ATOM 1354 N N . VAL A 1 176 ? 7.691 -2.637 17.083 1.00 88.88 176 VAL A N 1
ATOM 1355 C CA . VAL A 1 176 ? 7.740 -1.311 17.703 1.00 88.88 176 VAL A CA 1
ATOM 1356 C C . VAL A 1 176 ? 6.346 -0.689 17.651 1.00 88.88 176 VAL A C 1
ATOM 1358 O O . VAL A 1 176 ? 5.706 -0.689 16.607 1.00 88.88 176 VAL A O 1
ATOM 1361 N N . CYS A 1 177 ? 5.885 -0.146 18.773 1.00 90.88 177 CYS A N 1
ATOM 1362 C CA . CYS A 1 177 ? 4.632 0.595 18.894 1.00 90.88 177 CYS A CA 1
ATOM 1363 C C . CYS A 1 177 ? 4.900 1.857 19.727 1.00 90.88 177 CYS A C 1
ATOM 1365 O O . CYS A 1 177 ? 5.767 1.804 20.603 1.00 90.88 177 CYS A O 1
ATOM 1367 N N . PRO A 1 178 ? 4.196 2.976 19.487 1.00 93.81 178 PRO A N 1
ATOM 1368 C CA . PRO A 1 178 ? 4.333 4.170 20.310 1.00 93.81 178 PRO A CA 1
ATOM 1369 C C . PRO A 1 178 ? 4.063 3.895 21.791 1.00 93.81 178 PRO A C 1
ATOM 1371 O O . PRO A 1 178 ? 3.042 3.296 22.141 1.00 93.81 178 PRO A O 1
ATOM 1374 N N . ASP A 1 179 ? 4.938 4.384 22.670 1.00 94.62 179 ASP A N 1
ATOM 1375 C CA . ASP A 1 179 ? 4.906 4.053 24.104 1.00 94.62 179 ASP A CA 1
ATOM 1376 C C . ASP A 1 179 ? 3.563 4.430 24.753 1.00 94.62 179 ASP A C 1
ATOM 1378 O O . ASP A 1 179 ? 3.034 3.711 25.603 1.00 94.62 179 ASP A O 1
ATOM 1382 N N . PHE A 1 180 ? 2.958 5.534 24.303 1.00 94.31 180 PHE A N 1
ATOM 1383 C CA . PHE A 1 180 ? 1.662 5.995 24.805 1.00 94.31 180 PHE A CA 1
ATOM 1384 C C . PHE A 1 180 ? 0.495 5.071 24.420 1.00 94.31 180 PHE A C 1
ATOM 1386 O O . PHE A 1 180 ? -0.496 5.014 25.148 1.00 94.31 180 PHE A O 1
ATOM 1393 N N . LEU A 1 181 ? 0.592 4.355 23.294 1.00 94.75 181 LEU A N 1
ATOM 1394 C CA . LEU A 1 181 ? -0.404 3.370 22.866 1.00 94.75 181 LEU A CA 1
ATOM 1395 C C . LEU A 1 181 ? -0.209 2.055 23.617 1.00 94.75 181 LEU A C 1
ATOM 1397 O O . LEU A 1 181 ? -1.187 1.478 24.091 1.00 94.75 181 LEU A O 1
ATOM 1401 N N . VAL A 1 182 ? 1.044 1.635 23.818 1.00 92.44 182 VAL A N 1
ATOM 1402 C CA . VAL A 1 182 ? 1.380 0.473 24.657 1.00 92.44 182 VAL A CA 1
ATOM 1403 C C . VAL A 1 182 ? 0.839 0.660 26.076 1.00 92.44 182 VAL A C 1
ATOM 1405 O O . VAL A 1 182 ? 0.160 -0.222 26.597 1.00 92.44 182 VAL A O 1
ATOM 1408 N N . ALA A 1 183 ? 1.047 1.836 26.675 1.00 92.19 183 ALA A N 1
ATOM 1409 C CA . ALA A 1 183 ? 0.536 2.164 28.008 1.00 92.19 183 ALA A CA 1
ATOM 1410 C C . ALA A 1 183 ? -1.002 2.125 28.107 1.00 92.19 183 ALA A C 1
ATOM 1412 O O . ALA A 1 183 ? -1.545 1.937 29.194 1.00 92.19 183 ALA A O 1
ATOM 1413 N N . ARG A 1 184 ? -1.708 2.292 26.982 1.00 92.12 184 ARG A N 1
ATOM 1414 C CA . ARG A 1 184 ? -3.175 2.219 26.882 1.00 92.12 184 ARG A CA 1
ATOM 1415 C C . ARG A 1 184 ? -3.686 0.831 26.483 1.00 92.12 184 ARG A C 1
ATOM 1417 O O . ARG A 1 184 ? -4.881 0.675 26.267 1.00 92.12 184 ARG A O 1
ATOM 1424 N N . GLY A 1 185 ? -2.805 -0.166 26.380 1.00 93.00 185 GLY A N 1
ATOM 1425 C CA . GLY A 1 185 ? -3.179 -1.528 25.999 1.00 93.00 185 GLY A CA 1
ATOM 1426 C C . GLY A 1 185 ? -3.554 -1.673 24.523 1.00 93.00 185 GLY A C 1
ATOM 1427 O O . GLY A 1 185 ? -4.346 -2.551 24.186 1.00 93.00 185 GLY A O 1
ATOM 1428 N N . ALA A 1 186 ? -3.018 -0.818 23.645 1.00 95.19 186 ALA A N 1
ATOM 1429 C CA . ALA A 1 186 ? -3.251 -0.939 22.212 1.00 95.19 186 ALA A CA 1
ATOM 1430 C C . ALA A 1 186 ? -2.752 -2.290 21.680 1.00 95.19 186 ALA A C 1
ATOM 1432 O O . ALA A 1 186 ? -1.689 -2.783 22.067 1.00 95.19 186 ALA A O 1
ATOM 1433 N N . ARG A 1 187 ? -3.507 -2.862 20.744 1.00 95.81 187 ARG A N 1
ATOM 1434 C CA . ARG A 1 187 ? -3.133 -4.083 20.031 1.00 95.81 187 ARG A CA 1
ATOM 1435 C C . ARG A 1 187 ? -2.374 -3.716 18.764 1.00 95.81 187 ARG A C 1
ATOM 1437 O O . ARG A 1 187 ? -2.816 -2.844 18.026 1.00 95.81 187 ARG A O 1
ATOM 1444 N N . LEU A 1 188 ? -1.259 -4.385 18.492 1.00 96.19 188 LEU A N 1
ATOM 1445 C CA . LEU A 1 188 ? -0.439 -4.132 17.307 1.00 96.19 188 LEU A CA 1
ATOM 1446 C C . LEU A 1 188 ? -0.574 -5.281 16.307 1.00 96.19 188 LEU A C 1
ATOM 1448 O O . LEU A 1 188 ? -0.117 -6.384 16.584 1.00 96.19 188 LEU A O 1
ATOM 1452 N N . VAL A 1 189 ? -1.143 -5.000 15.137 1.00 97.00 189 VAL A N 1
ATOM 1453 C CA . VAL A 1 189 ? -1.281 -5.930 14.013 1.00 97.00 189 VAL A CA 1
ATOM 1454 C C . VAL A 1 189 ? -0.205 -5.636 12.968 1.00 97.00 189 VAL A C 1
ATOM 1456 O O . VAL A 1 189 ? -0.113 -4.525 12.446 1.00 97.00 189 VAL A O 1
ATOM 1459 N N . ARG A 1 190 ? 0.616 -6.642 12.654 1.00 95.00 190 ARG A N 1
ATOM 1460 C CA . ARG A 1 190 ? 1.842 -6.501 11.854 1.00 95.00 190 ARG A CA 1
ATOM 1461 C C . ARG A 1 190 ? 1.718 -7.193 10.501 1.00 95.00 190 ARG A C 1
ATOM 1463 O O . ARG A 1 190 ? 1.602 -8.413 10.426 1.00 95.00 190 ARG A O 1
ATOM 1470 N N . GLY A 1 191 ? 1.783 -6.413 9.437 1.00 92.88 191 GLY A N 1
ATOM 1471 C CA . GLY A 1 191 ? 1.677 -6.857 8.057 1.00 92.88 191 GLY A CA 1
ATOM 1472 C C . GLY A 1 191 ? 3.017 -6.912 7.348 1.00 92.88 191 GLY A C 1
ATOM 1473 O O . GLY A 1 191 ? 3.780 -5.949 7.400 1.00 92.88 191 GLY A O 1
ATOM 1474 N N . VAL A 1 192 ? 3.280 -7.997 6.620 1.00 89.94 192 VAL A N 1
ATOM 1475 C CA . VAL A 1 192 ? 4.352 -8.026 5.614 1.00 89.94 192 VAL A CA 1
ATOM 1476 C C . VAL A 1 192 ? 3.764 -8.381 4.257 1.00 89.94 192 VAL A C 1
ATOM 1478 O O . VAL A 1 192 ? 3.198 -9.458 4.073 1.00 89.94 192 VAL A O 1
ATOM 1481 N N . LEU A 1 193 ? 3.928 -7.479 3.297 1.00 87.94 193 LEU A N 1
ATOM 1482 C CA . LEU A 1 193 ? 3.432 -7.623 1.936 1.00 87.94 193 LEU A CA 1
ATOM 1483 C C . LEU A 1 193 ? 4.567 -7.965 0.973 1.00 87.94 193 LEU A C 1
ATOM 1485 O O . LEU A 1 193 ? 5.709 -7.521 1.145 1.00 87.94 193 LEU A O 1
ATOM 1489 N N . ASN A 1 194 ? 4.210 -8.722 -0.068 1.00 77.00 194 ASN A N 1
ATOM 1490 C CA . ASN A 1 194 ? 5.092 -9.141 -1.158 1.00 77.00 194 ASN A CA 1
ATOM 1491 C C . ASN A 1 194 ? 6.334 -9.898 -0.657 1.00 77.00 194 ASN A C 1
ATOM 1493 O O . ASN A 1 194 ? 7.472 -9.629 -1.040 1.00 77.00 194 ASN A O 1
ATOM 1497 N N . CYS A 1 195 ? 6.114 -10.800 0.297 1.00 63.44 195 CYS A N 1
ATOM 1498 C CA . CYS A 1 195 ? 7.186 -11.427 1.056 1.00 63.44 195 CYS A CA 1
ATOM 1499 C C . CYS A 1 195 ? 7.790 -12.642 0.327 1.00 63.44 195 CYS A C 1
ATOM 1501 O O . CYS A 1 195 ? 8.982 -12.658 0.015 1.00 63.44 195 CYS A O 1
ATOM 1503 N N . VAL A 1 196 ? 6.970 -13.650 0.042 1.00 70.88 196 VAL A N 1
ATOM 1504 C CA . VAL A 1 196 ? 7.366 -14.955 -0.511 1.00 70.88 196 VAL A CA 1
ATOM 1505 C C . VAL A 1 196 ? 6.279 -15.517 -1.406 1.00 70.88 196 VAL A C 1
ATOM 1507 O O . VAL A 1 196 ? 5.111 -15.176 -1.229 1.00 70.88 196 VAL A O 1
ATOM 1510 N N . SER A 1 197 ? 6.645 -16.432 -2.306 1.00 73.25 197 SER A N 1
ATOM 1511 C CA . SER A 1 197 ? 5.666 -17.278 -2.991 1.00 73.25 197 SER A CA 1
ATOM 1512 C C . SER A 1 197 ? 4.819 -18.067 -1.990 1.00 73.25 197 SER A C 1
ATOM 1514 O O . SER A 1 197 ? 5.278 -18.446 -0.903 1.00 73.25 197 SER A O 1
ATOM 1516 N N . LEU A 1 198 ? 3.585 -18.364 -2.380 1.00 76.69 198 LEU A N 1
ATOM 1517 C CA . LEU A 1 198 ? 2.620 -19.080 -1.556 1.00 76.69 198 LEU A CA 1
ATOM 1518 C C . LEU A 1 198 ? 3.126 -20.470 -1.152 1.00 76.69 198 LEU A C 1
ATOM 1520 O O . LEU A 1 198 ? 2.901 -20.915 -0.025 1.00 76.69 198 LEU A O 1
ATOM 1524 N N . SER A 1 199 ? 3.879 -21.129 -2.039 1.00 78.94 199 SER A N 1
ATOM 1525 C CA . SER A 1 199 ? 4.502 -22.435 -1.789 1.00 78.94 199 SER A CA 1
ATOM 1526 C C . SER A 1 199 ? 5.395 -22.435 -0.548 1.00 78.94 199 SER A C 1
ATOM 1528 O O . SER A 1 199 ? 5.411 -23.408 0.202 1.00 78.94 199 SER A O 1
ATOM 1530 N N . ASN A 1 200 ? 6.099 -21.330 -0.292 1.00 75.75 200 ASN A N 1
ATOM 1531 C CA . ASN A 1 200 ? 6.996 -21.206 0.853 1.00 75.75 200 ASN A CA 1
ATOM 1532 C C . ASN A 1 200 ? 6.235 -20.930 2.154 1.00 75.75 200 ASN A C 1
ATOM 1534 O O . ASN A 1 200 ? 6.777 -21.140 3.234 1.00 75.75 200 ASN A O 1
ATOM 1538 N N . LEU A 1 201 ? 4.978 -20.487 2.077 1.00 78.81 201 LEU A N 1
ATOM 1539 C CA . LEU A 1 201 ? 4.127 -20.282 3.248 1.00 78.81 201 LEU A CA 1
ATOM 1540 C C . LEU A 1 201 ? 3.285 -21.509 3.593 1.00 78.81 201 LEU A C 1
ATOM 1542 O O . LEU A 1 201 ? 2.645 -21.496 4.641 1.00 78.81 201 LEU A O 1
ATOM 1546 N N . ALA A 1 202 ? 3.259 -22.551 2.755 1.00 80.19 202 ALA A N 1
ATOM 1547 C CA . ALA A 1 202 ? 2.317 -23.667 2.865 1.00 80.19 202 ALA A CA 1
ATOM 1548 C C . ALA A 1 202 ? 2.248 -24.294 4.269 1.00 80.19 202 ALA A C 1
ATOM 1550 O O . ALA A 1 202 ? 1.155 -24.601 4.734 1.00 80.19 202 ALA A O 1
ATOM 1551 N N . THR A 1 203 ? 3.390 -24.420 4.950 1.00 82.00 203 THR A N 1
ATOM 1552 C CA . THR A 1 203 ? 3.504 -24.976 6.310 1.00 82.00 203 THR A CA 1
ATOM 1553 C C . THR A 1 203 ? 3.908 -23.933 7.356 1.00 82.00 203 THR A C 1
ATOM 1555 O O . THR A 1 203 ? 4.342 -24.298 8.445 1.00 82.00 203 THR A O 1
ATOM 1558 N N . TYR A 1 204 ? 3.889 -22.644 7.010 1.00 85.50 204 TYR A N 1
ATOM 1559 C CA . TYR A 1 204 ? 4.300 -21.584 7.920 1.00 85.50 204 TYR A CA 1
ATOM 1560 C C . TYR A 1 204 ? 3.120 -21.128 8.778 1.00 85.50 204 TYR A C 1
ATOM 1562 O O . TYR A 1 204 ? 2.153 -20.561 8.264 1.00 85.50 204 TYR A O 1
ATOM 1570 N N . ASP A 1 205 ? 3.246 -21.316 10.088 1.00 88.50 205 ASP A N 1
ATOM 1571 C CA . ASP A 1 205 ? 2.280 -20.817 11.061 1.00 88.50 205 ASP A CA 1
ATOM 1572 C C . ASP A 1 205 ? 2.506 -19.322 11.302 1.00 88.50 205 ASP A C 1
ATOM 1574 O O . ASP A 1 205 ? 3.488 -18.902 11.925 1.00 88.50 205 ASP A O 1
ATOM 1578 N N . VAL A 1 206 ? 1.588 -18.500 10.790 1.00 90.12 206 VAL A N 1
ATOM 1579 C CA . VAL A 1 206 ? 1.639 -17.047 10.978 1.00 90.12 206 VAL A CA 1
ATOM 1580 C C . VAL A 1 206 ? 1.369 -16.721 12.452 1.00 90.12 206 VAL A C 1
ATOM 1582 O O . VAL A 1 206 ? 0.324 -17.122 12.970 1.00 90.12 206 VAL A O 1
ATOM 1585 N N . PRO A 1 207 ? 2.268 -15.986 13.138 1.00 92.38 207 PRO A N 1
ATOM 1586 C CA . PRO A 1 207 ? 2.065 -15.620 14.535 1.00 92.38 207 PRO A CA 1
ATOM 1587 C C . PRO A 1 207 ? 0.778 -14.822 14.760 1.00 92.38 207 PRO A C 1
ATOM 1589 O O . PRO A 1 207 ? 0.272 -14.161 13.852 1.00 92.38 207 PRO A O 1
ATOM 1592 N N . HIS A 1 208 ? 0.292 -14.820 16.002 1.00 94.94 208 HIS A N 1
ATOM 1593 C CA . HIS A 1 208 ? -0.809 -13.946 16.399 1.00 94.94 208 HIS A CA 1
ATOM 1594 C C . HIS A 1 208 ? -0.501 -12.476 16.092 1.00 94.94 208 HIS A C 1
ATOM 1596 O O . HIS A 1 208 ? 0.642 -12.016 16.214 1.00 94.94 208 HIS A O 1
ATOM 1602 N N . ASP A 1 209 ? -1.553 -11.750 15.721 1.00 96.38 209 ASP A N 1
ATOM 1603 C CA . ASP A 1 209 ? -1.508 -10.330 15.377 1.00 96.38 209 ASP A CA 1
ATOM 1604 C C . ASP A 1 209 ? -0.522 -10.032 14.242 1.00 96.38 209 ASP A C 1
ATOM 1606 O O . ASP A 1 209 ? 0.115 -8.978 14.190 1.00 96.38 209 ASP A O 1
ATOM 1610 N N . CYS A 1 210 ? -0.383 -10.983 13.321 1.00 95.50 210 CYS A N 1
ATOM 1611 C CA . CYS A 1 210 ? 0.358 -10.814 12.086 1.00 95.50 210 CYS A CA 1
ATOM 1612 C C . CYS A 1 210 ? -0.491 -11.206 10.884 1.00 95.50 210 CYS A C 1
ATOM 1614 O O . CYS A 1 210 ? -1.326 -12.109 10.958 1.00 95.50 210 CYS A O 1
ATOM 1616 N N . PHE A 1 211 ? -0.199 -10.578 9.752 1.00 93.94 211 PHE A N 1
ATOM 1617 C CA . PHE A 1 211 ? -0.657 -11.040 8.455 1.00 93.94 211 PHE A CA 1
ATOM 1618 C C . PHE A 1 211 ? 0.479 -10.998 7.434 1.00 93.94 211 PHE A C 1
ATOM 1620 O O . PHE A 1 211 ? 1.345 -10.121 7.467 1.00 93.94 211 PHE A O 1
ATOM 1627 N N . LEU A 1 212 ? 0.482 -11.966 6.527 1.00 91.25 212 LEU A N 1
ATOM 1628 C CA . LEU A 1 212 ? 1.408 -12.039 5.406 1.00 91.25 212 LEU A CA 1
ATOM 1629 C C . LEU A 1 212 ? 0.610 -12.015 4.110 1.00 91.25 212 LEU A C 1
ATOM 1631 O O . LEU A 1 212 ? -0.428 -12.667 4.020 1.00 91.25 212 LEU A O 1
ATOM 1635 N N . LEU A 1 213 ? 1.104 -11.292 3.112 1.00 89.38 213 LEU A N 1
ATOM 1636 C CA . LEU A 1 213 ? 0.535 -11.309 1.769 1.00 89.38 213 LEU A CA 1
ATOM 1637 C C . LEU A 1 213 ? 1.599 -11.760 0.770 1.00 89.38 213 LEU A C 1
ATOM 1639 O O . LEU A 1 213 ? 2.646 -11.112 0.622 1.00 89.38 213 LEU A O 1
ATOM 1643 N N . SER A 1 214 ? 1.331 -12.878 0.102 1.00 84.75 214 SER A N 1
ATOM 1644 C CA . SER A 1 214 ? 2.111 -13.343 -1.043 1.00 84.75 214 SER A CA 1
ATOM 1645 C C . SER A 1 214 ? 1.728 -12.563 -2.309 1.00 84.75 214 SER A C 1
ATOM 1647 O O . SER A 1 214 ? 0.565 -12.176 -2.439 1.00 84.75 214 SER A O 1
ATOM 1649 N N . PRO A 1 215 ? 2.642 -12.345 -3.276 1.00 78.62 215 PRO A N 1
ATOM 1650 C CA . PRO A 1 215 ? 2.241 -11.830 -4.586 1.00 78.62 215 PRO A CA 1
ATOM 1651 C C . PRO A 1 215 ? 1.198 -12.718 -5.284 1.00 78.62 215 PRO A C 1
ATOM 1653 O O . PRO A 1 215 ? 0.336 -12.187 -5.978 1.00 78.62 215 PRO A O 1
ATOM 1656 N N . ASP A 1 216 ? 1.193 -14.029 -5.020 1.00 82.69 216 ASP A N 1
ATOM 1657 C CA . ASP A 1 216 ? 0.198 -14.965 -5.568 1.00 82.69 216 ASP A CA 1
ATOM 1658 C C . ASP A 1 216 ? -1.232 -14.666 -5.064 1.00 82.69 216 ASP A C 1
ATOM 1660 O O . ASP A 1 216 ? -2.219 -15.020 -5.703 1.00 82.69 216 ASP A O 1
ATOM 1664 N N . GLU A 1 217 ? -1.356 -13.991 -3.918 1.00 87.81 217 GLU A N 1
ATOM 1665 C CA . GLU A 1 217 ? -2.630 -13.612 -3.289 1.00 87.81 217 GLU A CA 1
ATOM 1666 C C . GLU A 1 217 ? -3.054 -12.176 -3.665 1.00 87.81 217 GLU A C 1
ATOM 1668 O O . GLU A 1 217 ? -4.087 -11.684 -3.201 1.00 87.81 217 GLU A O 1
ATOM 1673 N N . SER A 1 218 ? -2.279 -11.495 -4.523 1.00 85.81 218 SER A N 1
ATOM 1674 C CA . SER A 1 218 ? -2.497 -10.097 -4.921 1.00 85.81 218 SER A CA 1
ATOM 1675 C C . SER A 1 218 ? -3.878 -9.869 -5.536 1.00 85.81 218 SER A C 1
ATOM 1677 O O . SER A 1 218 ? -4.527 -8.883 -5.200 1.00 85.81 218 SER A O 1
ATOM 1679 N N . GLU A 1 219 ? -4.381 -10.788 -6.369 1.00 90.31 219 GLU A N 1
ATOM 1680 C CA . GLU A 1 219 ? -5.724 -10.673 -6.957 1.00 90.31 219 GLU A CA 1
ATOM 1681 C C . GLU A 1 219 ? -6.833 -10.753 -5.910 1.00 90.31 219 GLU A C 1
ATOM 1683 O O . GLU A 1 219 ? -7.767 -9.951 -5.925 1.00 90.31 219 GLU A O 1
ATOM 1688 N N . GLN A 1 220 ? -6.720 -11.680 -4.957 1.00 92.94 220 GLN A N 1
ATOM 1689 C CA . GLN A 1 220 ? -7.711 -11.817 -3.894 1.00 92.94 220 GLN A CA 1
ATOM 1690 C C . GLN A 1 220 ? -7.696 -10.608 -2.955 1.00 92.94 220 GLN A C 1
ATOM 1692 O O . GLN A 1 220 ? -8.750 -10.180 -2.482 1.00 92.94 220 GLN A O 1
ATOM 1697 N N . PHE A 1 221 ? -6.515 -10.043 -2.706 1.00 94.31 221 PHE A N 1
ATOM 1698 C CA . PHE A 1 221 ? -6.380 -8.839 -1.908 1.00 94.31 221 PHE A CA 1
ATOM 1699 C C . PHE A 1 221 ? -6.855 -7.615 -2.703 1.00 94.31 221 PHE A C 1
ATOM 1701 O O . PHE A 1 221 ? -7.875 -7.016 -2.374 1.00 94.31 221 PHE A O 1
ATOM 1708 N N . HIS A 1 222 ? -6.175 -7.227 -3.774 1.00 93.12 222 HIS A N 1
ATOM 1709 C CA . HIS A 1 222 ? -6.448 -5.984 -4.495 1.00 93.12 222 HIS A CA 1
ATOM 1710 C C . HIS A 1 222 ? -7.709 -5.999 -5.373 1.00 93.12 222 HIS A C 1
ATOM 1712 O O . HIS A 1 222 ? -8.164 -4.931 -5.795 1.00 93.12 222 HIS A O 1
ATOM 1718 N N . GLY A 1 223 ? -8.307 -7.164 -5.629 1.00 91.56 223 GLY A N 1
ATOM 1719 C CA . GLY A 1 223 ? -9.461 -7.294 -6.513 1.00 91.56 223 GLY A CA 1
ATOM 1720 C C . GLY A 1 223 ? -9.136 -6.766 -7.909 1.00 91.56 223 GLY A C 1
ATOM 1721 O O . GLY A 1 223 ? -8.079 -7.047 -8.468 1.00 91.56 223 GLY A O 1
ATOM 1722 N N . THR A 1 224 ? -10.006 -5.922 -8.464 1.00 87.69 224 THR A N 1
ATOM 1723 C CA . THR A 1 224 ? -9.790 -5.319 -9.792 1.00 87.69 224 THR A CA 1
ATOM 1724 C C . THR A 1 224 ? -8.556 -4.416 -9.868 1.00 87.69 224 THR A C 1
ATOM 1726 O O . THR A 1 224 ? -8.068 -4.152 -10.963 1.00 87.69 224 THR A O 1
ATOM 1729 N N . LEU A 1 225 ? -8.034 -3.943 -8.729 1.00 90.38 225 LEU A N 1
ATOM 1730 C CA . LEU A 1 225 ? -6.822 -3.122 -8.673 1.00 90.38 225 LEU A CA 1
ATOM 1731 C C . LEU A 1 225 ? -5.530 -3.953 -8.645 1.00 90.38 225 LEU A C 1
ATOM 1733 O O . LEU A 1 225 ? -4.448 -3.375 -8.625 1.00 90.38 225 LEU A O 1
ATOM 1737 N N . ALA A 1 226 ? -5.610 -5.287 -8.686 1.00 87.88 226 ALA A N 1
ATOM 1738 C CA . ALA A 1 226 ? -4.438 -6.164 -8.758 1.00 87.88 226 ALA A CA 1
ATOM 1739 C C . ALA A 1 226 ? -3.656 -6.055 -10.077 1.00 87.88 226 ALA A C 1
ATOM 1741 O O . ALA A 1 226 ? -2.525 -6.516 -10.163 1.00 87.88 226 ALA A O 1
ATOM 1742 N N . TYR A 1 227 ? -4.250 -5.428 -11.095 1.00 82.81 227 TYR A N 1
ATOM 1743 C CA . TYR A 1 227 ? -3.599 -5.129 -12.374 1.00 82.81 227 TYR A CA 1
ATOM 1744 C C . TYR A 1 227 ? -3.135 -3.673 -12.469 1.00 82.81 227 TYR A C 1
ATOM 1746 O O . TYR A 1 227 ? -2.657 -3.231 -13.515 1.00 82.81 227 TYR A O 1
ATOM 1754 N N . HIS A 1 228 ? -3.314 -2.897 -11.397 1.00 86.44 228 HIS A N 1
ATOM 1755 C CA . HIS A 1 228 ? -2.852 -1.524 -11.363 1.00 86.44 228 HIS A CA 1
ATOM 1756 C C . HIS A 1 228 ? -1.314 -1.501 -11.377 1.00 86.44 228 HIS A C 1
ATOM 1758 O O . HIS A 1 228 ? -0.710 -2.174 -10.547 1.00 86.44 228 HIS A O 1
ATOM 1764 N N . PRO A 1 229 ? -0.636 -0.708 -12.227 1.00 80.69 229 PRO A N 1
ATOM 1765 C CA . PRO A 1 229 ? 0.829 -0.749 -12.324 1.00 80.69 229 PRO A CA 1
ATOM 1766 C C . PRO A 1 229 ? 1.566 -0.456 -11.009 1.00 80.69 229 PRO A C 1
ATOM 1768 O O . PRO A 1 229 ? 2.692 -0.896 -10.826 1.00 80.69 229 PRO A O 1
ATOM 1771 N N . ALA A 1 230 ? 0.934 0.283 -10.093 1.00 87.75 230 ALA A N 1
ATOM 1772 C CA . ALA A 1 230 ? 1.483 0.586 -8.772 1.00 87.75 230 ALA A CA 1
ATOM 1773 C C . ALA A 1 230 ? 1.135 -0.452 -7.682 1.00 87.75 230 ALA A C 1
ATOM 1775 O O . ALA A 1 230 ? 1.506 -0.252 -6.530 1.00 87.75 230 ALA A O 1
ATOM 1776 N N . CYS A 1 231 ? 0.415 -1.541 -7.983 1.00 87.06 231 CYS A N 1
ATOM 1777 C CA . CYS A 1 231 ? 0.076 -2.560 -6.977 1.00 87.06 231 CYS A CA 1
ATOM 1778 C C . CYS A 1 231 ? 1.249 -3.480 -6.614 1.00 87.06 231 CYS A C 1
ATOM 1780 O O . CYS A 1 231 ? 1.217 -4.153 -5.585 1.00 87.06 231 CYS A O 1
ATOM 1782 N N . THR A 1 232 ? 2.298 -3.471 -7.432 1.00 84.56 232 THR A N 1
ATOM 1783 C CA . THR A 1 232 ? 3.551 -4.196 -7.243 1.00 84.56 232 THR A CA 1
ATOM 1784 C C . THR A 1 232 ? 4.713 -3.234 -7.482 1.00 84.56 232 THR A C 1
ATOM 1786 O O . THR A 1 232 ? 4.587 -2.324 -8.305 1.00 84.56 232 THR A O 1
ATOM 1789 N N . PRO A 1 233 ? 5.851 -3.387 -6.783 1.00 80.00 233 PRO A N 1
ATOM 1790 C CA . PRO A 1 233 ? 7.041 -2.626 -7.120 1.00 80.00 233 PRO A CA 1
ATOM 1791 C C . PRO A 1 233 ? 7.737 -3.201 -8.362 1.00 80.00 233 PRO A C 1
ATOM 1793 O O . PRO A 1 233 ? 8.610 -2.530 -8.898 1.00 80.00 233 PRO A O 1
ATOM 1796 N N . PHE A 1 234 ? 7.391 -4.421 -8.797 1.00 83.88 234 PHE A N 1
ATOM 1797 C CA . PHE A 1 234 ? 8.051 -5.113 -9.903 1.00 83.88 234 PHE A CA 1
ATOM 1798 C C . PHE A 1 234 ? 7.451 -4.756 -11.257 1.00 83.88 234 PHE A C 1
ATOM 1800 O O . PHE A 1 234 ? 6.239 -4.634 -11.418 1.00 83.88 234 PHE A O 1
ATOM 1807 N N . ILE A 1 235 ? 8.322 -4.627 -12.250 1.00 83.31 235 ILE A N 1
ATOM 1808 C CA . ILE A 1 235 ? 7.965 -4.281 -13.619 1.00 83.31 235 ILE A CA 1
ATOM 1809 C C . ILE A 1 235 ? 8.483 -5.391 -14.522 1.00 83.31 235 ILE A C 1
ATOM 1811 O O . ILE A 1 235 ? 9.693 -5.548 -14.704 1.00 83.31 235 ILE A O 1
ATOM 1815 N N . SER A 1 236 ? 7.557 -6.142 -15.120 1.00 88.00 236 SER A N 1
ATOM 1816 C CA . SER A 1 236 ? 7.923 -7.149 -16.113 1.00 88.00 236 SER A CA 1
ATOM 1817 C C . SER A 1 236 ? 8.483 -6.479 -17.364 1.00 88.00 236 SER A C 1
ATOM 1819 O O . SER A 1 236 ? 7.782 -5.772 -18.089 1.00 88.00 236 SER A O 1
ATOM 1821 N N . VAL A 1 237 ? 9.753 -6.735 -17.663 1.00 91.12 237 VAL A N 1
ATOM 1822 C CA . VAL A 1 237 ? 10.417 -6.228 -18.868 1.00 91.12 237 VAL A CA 1
ATOM 1823 C C . VAL A 1 237 ? 9.712 -6.751 -20.130 1.00 91.12 237 VAL A C 1
ATOM 1825 O O . VAL A 1 237 ? 9.573 -6.039 -21.133 1.00 91.12 237 VAL A O 1
ATOM 1828 N N . ASN A 1 238 ? 9.197 -7.981 -20.065 1.00 90.56 238 ASN A N 1
ATOM 1829 C CA . ASN A 1 238 ? 8.625 -8.684 -21.208 1.00 90.56 238 ASN A CA 1
ATOM 1830 C C . ASN A 1 238 ? 7.136 -8.385 -21.446 1.00 90.56 238 ASN A C 1
ATOM 1832 O O . ASN A 1 238 ? 6.690 -8.5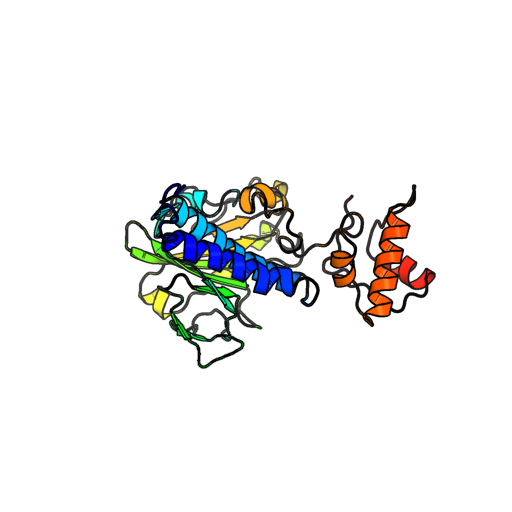01 -22.586 1.00 90.56 238 ASN A O 1
ATOM 1836 N N . SER A 1 239 ? 6.380 -7.921 -20.446 1.00 87.38 239 SER A N 1
ATOM 1837 C CA . SER A 1 239 ? 4.942 -7.649 -20.614 1.00 87.38 239 SER A CA 1
ATOM 1838 C C . SER A 1 239 ? 4.507 -6.220 -20.273 1.00 87.38 239 SER A C 1
ATOM 1840 O O . SER A 1 239 ? 3.539 -5.730 -20.859 1.00 87.38 239 SER A O 1
ATOM 1842 N N . ALA A 1 240 ? 5.240 -5.481 -19.430 1.00 85.25 240 ALA A N 1
ATOM 1843 C CA . ALA A 1 240 ? 4.803 -4.164 -18.962 1.00 85.25 240 ALA A CA 1
ATOM 1844 C C . ALA A 1 240 ? 4.660 -3.132 -20.096 1.00 85.25 240 ALA A C 1
ATOM 1846 O O . ALA A 1 240 ? 5.311 -3.218 -21.140 1.00 85.25 240 ALA A O 1
ATOM 1847 N N . CYS A 1 241 ? 3.804 -2.128 -19.908 1.00 84.50 241 CYS A N 1
ATOM 1848 C CA . CYS A 1 241 ? 3.627 -1.058 -20.890 1.00 84.50 241 CYS A CA 1
ATOM 1849 C C . CYS A 1 241 ? 4.871 -0.150 -20.978 1.00 84.50 241 CYS A C 1
ATOM 1851 O O . CYS A 1 241 ? 5.699 -0.116 -20.064 1.00 84.50 241 CYS A O 1
ATOM 1853 N N . LYS A 1 242 ? 4.981 0.647 -22.057 1.00 87.88 242 LYS A N 1
ATOM 1854 C CA . LYS A 1 242 ? 6.112 1.576 -22.267 1.00 87.88 242 LYS A CA 1
ATOM 1855 C C . LYS A 1 242 ? 6.387 2.432 -21.036 1.00 87.88 242 LYS A C 1
ATOM 1857 O O . LYS A 1 242 ? 7.535 2.606 -20.648 1.00 87.88 242 LYS A O 1
ATOM 1862 N N . THR A 1 243 ? 5.335 2.987 -20.440 1.00 81.81 243 THR A N 1
ATOM 1863 C CA . THR A 1 243 ? 5.457 3.938 -19.336 1.00 81.81 243 THR A CA 1
ATOM 1864 C C . THR A 1 243 ? 6.042 3.287 -18.085 1.00 81.81 243 THR A C 1
ATOM 1866 O O . THR A 1 243 ? 6.925 3.873 -17.470 1.00 81.81 243 THR A O 1
ATOM 1869 N N . ALA A 1 244 ? 5.659 2.044 -17.782 1.00 81.12 244 ALA A N 1
ATOM 1870 C CA . ALA A 1 244 ? 6.263 1.270 -16.702 1.00 81.12 244 ALA A CA 1
ATOM 1871 C C . ALA A 1 244 ? 7.732 0.939 -16.975 1.00 81.12 244 ALA A C 1
ATOM 1873 O O . ALA A 1 244 ? 8.576 1.175 -16.113 1.00 81.12 244 ALA A O 1
ATOM 1874 N N . LEU A 1 245 ? 8.075 0.527 -18.198 1.00 88.62 245 LEU A N 1
ATOM 1875 C CA . LEU A 1 245 ? 9.470 0.260 -18.569 1.00 88.62 245 LEU A CA 1
ATOM 1876 C C . LEU A 1 245 ? 10.383 1.475 -18.367 1.00 88.62 245 LEU A C 1
ATOM 1878 O O . LEU A 1 245 ? 11.533 1.313 -17.969 1.00 88.62 245 LEU A O 1
ATOM 1882 N N . LYS A 1 246 ? 9.878 2.697 -18.588 1.00 88.19 246 LYS A N 1
ATOM 1883 C CA . LYS A 1 246 ? 10.657 3.925 -18.361 1.00 88.19 246 LYS A CA 1
ATOM 1884 C C . LYS A 1 246 ? 11.153 4.058 -16.924 1.00 88.19 246 LYS A C 1
ATOM 1886 O O . LYS A 1 246 ? 12.232 4.603 -16.731 1.00 88.19 246 LYS A O 1
ATOM 1891 N N . SER A 1 247 ? 10.417 3.554 -15.933 1.00 84.69 247 SER A N 1
ATOM 1892 C CA . SER A 1 247 ? 10.854 3.621 -14.529 1.00 84.69 247 SER A CA 1
ATOM 1893 C C . SER A 1 247 ? 12.002 2.668 -14.174 1.00 84.69 247 SER A C 1
ATOM 1895 O O . SER A 1 247 ? 12.623 2.852 -13.132 1.00 84.69 247 SER A O 1
ATOM 1897 N N . LEU A 1 248 ? 12.351 1.722 -15.057 1.00 89.31 248 LEU A N 1
ATOM 1898 C CA . LEU A 1 248 ? 13.562 0.896 -14.948 1.00 89.31 248 LEU A CA 1
ATOM 1899 C C . LEU A 1 248 ? 14.788 1.543 -15.616 1.00 89.31 248 LEU A C 1
ATOM 1901 O O . LEU A 1 248 ? 15.853 0.933 -15.688 1.00 89.31 248 LEU A O 1
ATOM 1905 N N . LEU A 1 249 ? 14.654 2.749 -16.174 1.00 91.06 249 LEU A N 1
ATOM 1906 C CA . LEU A 1 249 ? 15.688 3.388 -16.983 1.00 91.06 249 LEU A CA 1
ATOM 1907 C C . LEU A 1 249 ? 16.079 4.739 -16.387 1.00 91.06 249 LEU A C 1
ATOM 1909 O O . LEU A 1 249 ? 15.235 5.594 -16.126 1.00 91.06 249 LEU A O 1
ATOM 1913 N N . ARG A 1 250 ? 17.382 4.966 -16.222 1.00 90.25 250 ARG A N 1
ATOM 1914 C CA . ARG A 1 250 ? 17.932 6.232 -15.723 1.00 90.25 250 ARG A CA 1
ATOM 1915 C C . ARG A 1 250 ? 18.662 6.954 -16.849 1.00 90.25 250 ARG A C 1
ATOM 1917 O O . ARG A 1 250 ? 19.544 6.394 -17.490 1.00 90.25 250 ARG A O 1
ATOM 1924 N N . GLY A 1 251 ? 18.289 8.203 -17.107 1.00 90.69 251 GLY A N 1
ATOM 1925 C CA . GLY A 1 251 ? 18.860 9.009 -18.183 1.00 90.69 251 GLY A CA 1
ATOM 1926 C C . GLY A 1 251 ? 18.039 10.267 -18.449 1.00 90.69 251 GLY A C 1
ATOM 1927 O O . GLY A 1 251 ? 17.164 10.634 -17.667 1.00 90.69 251 GLY A O 1
ATOM 1928 N N . THR A 1 252 ? 18.302 10.943 -19.568 1.00 91.81 252 THR A N 1
ATOM 1929 C CA . THR A 1 252 ? 17.443 12.059 -20.000 1.00 91.81 252 THR A CA 1
ATOM 1930 C C . THR A 1 252 ? 16.084 11.530 -20.460 1.00 91.81 252 THR A C 1
ATOM 1932 O O . THR A 1 252 ? 16.008 10.424 -20.991 1.00 91.81 252 THR A O 1
ATOM 1935 N N . MET A 1 253 ? 15.013 12.327 -20.334 1.00 87.12 253 MET A N 1
ATOM 1936 C CA . MET A 1 253 ? 13.660 11.911 -20.750 1.00 87.12 253 MET A CA 1
ATOM 1937 C C . MET A 1 253 ? 13.618 11.363 -22.182 1.00 87.12 253 MET A C 1
ATOM 1939 O O . MET A 1 253 ? 12.957 10.364 -22.446 1.00 87.12 253 MET A O 1
ATOM 1943 N N . LYS A 1 254 ? 14.361 11.996 -23.098 1.00 92.50 254 LYS A N 1
ATOM 1944 C CA . LYS A 1 254 ? 14.469 11.552 -24.489 1.00 92.50 254 LYS A CA 1
ATOM 1945 C C . LYS A 1 254 ? 15.152 10.184 -24.603 1.00 92.50 254 LYS A C 1
ATOM 1947 O O . LYS A 1 254 ? 14.618 9.304 -25.264 1.00 92.50 254 LYS A O 1
ATOM 1952 N N . ALA A 1 255 ? 16.292 9.992 -23.938 1.00 94.31 255 ALA A N 1
ATOM 1953 C CA . ALA A 1 255 ? 17.024 8.725 -23.985 1.00 94.31 255 ALA A CA 1
ATOM 1954 C C . ALA A 1 255 ? 16.234 7.574 -23.339 1.00 94.31 255 ALA A C 1
ATOM 1956 O O . ALA A 1 255 ? 16.246 6.456 -23.848 1.00 94.31 255 ALA A O 1
ATOM 1957 N N . VAL A 1 256 ? 15.517 7.860 -22.249 1.00 93.00 256 VAL A N 1
ATOM 1958 C CA . VAL A 1 256 ? 14.616 6.913 -21.579 1.00 93.00 256 VAL A CA 1
ATOM 1959 C C . VAL A 1 256 ? 13.462 6.505 -22.494 1.00 93.00 256 VAL A C 1
ATOM 1961 O O . VAL A 1 256 ? 13.166 5.316 -22.603 1.00 93.00 256 VAL A O 1
ATOM 1964 N N . ASP A 1 257 ? 12.833 7.457 -23.190 1.00 92.44 257 ASP A N 1
ATOM 1965 C CA . ASP A 1 257 ? 11.752 7.145 -24.130 1.00 92.44 257 ASP A CA 1
ATOM 1966 C C . ASP A 1 257 ? 12.232 6.284 -25.309 1.00 92.44 257 ASP A C 1
ATOM 1968 O O . ASP A 1 257 ? 11.592 5.280 -25.627 1.00 92.44 257 ASP A O 1
ATOM 1972 N N . GLU A 1 258 ? 13.385 6.629 -25.892 1.00 96.44 258 GLU A N 1
ATOM 1973 C CA . GLU A 1 258 ? 14.026 5.871 -26.975 1.00 96.44 258 GLU A CA 1
ATOM 1974 C C . GLU A 1 258 ? 14.378 4.440 -26.542 1.00 96.44 258 GLU A C 1
ATOM 1976 O O . GLU A 1 258 ? 14.130 3.481 -27.274 1.00 96.44 258 GLU A O 1
ATOM 1981 N N . ALA A 1 259 ? 14.929 4.276 -25.339 1.00 96.12 259 ALA A N 1
ATOM 1982 C CA . ALA A 1 259 ? 15.304 2.968 -24.821 1.00 96.12 259 ALA A CA 1
ATOM 1983 C C . ALA A 1 259 ? 14.091 2.088 -24.489 1.00 96.12 259 ALA A C 1
ATOM 1985 O O . ALA A 1 259 ? 14.090 0.906 -24.835 1.00 96.12 259 ALA A O 1
ATOM 1986 N N . ALA A 1 260 ? 13.042 2.656 -23.886 1.00 94.75 260 ALA A N 1
ATOM 1987 C CA . ALA A 1 260 ? 11.803 1.929 -23.620 1.00 94.75 260 ALA A CA 1
ATOM 1988 C C . ALA A 1 260 ? 11.147 1.436 -24.924 1.00 94.75 260 ALA A C 1
ATOM 1990 O O . ALA A 1 260 ? 10.716 0.287 -24.999 1.00 94.75 260 ALA A O 1
ATOM 1991 N N . GLU A 1 261 ? 11.126 2.266 -25.973 1.00 96.38 261 GLU A N 1
ATOM 1992 C CA . GLU A 1 261 ? 10.619 1.874 -27.298 1.00 96.38 261 GLU A CA 1
ATOM 1993 C C . GLU A 1 261 ? 11.451 0.744 -27.925 1.00 96.38 261 GLU A C 1
ATOM 1995 O O . GLU A 1 261 ? 10.912 -0.210 -28.491 1.00 96.38 261 GLU A O 1
ATOM 2000 N N . ALA A 1 262 ? 12.779 0.811 -27.790 1.00 96.25 262 ALA A N 1
ATOM 2001 C CA . ALA A 1 262 ? 13.673 -0.220 -28.301 1.00 96.25 262 ALA A CA 1
ATOM 2002 C C . ALA A 1 262 ? 13.465 -1.572 -27.596 1.00 96.25 262 ALA A C 1
ATOM 2004 O O . ALA A 1 262 ? 13.472 -2.608 -28.262 1.00 96.25 262 ALA A O 1
ATOM 2005 N N . ILE A 1 263 ? 13.250 -1.569 -26.276 1.00 95.38 263 ILE A N 1
ATOM 2006 C CA . ILE A 1 263 ? 12.931 -2.767 -25.482 1.00 95.38 263 ILE A CA 1
ATOM 2007 C C . ILE A 1 263 ? 11.588 -3.364 -25.928 1.00 95.38 263 ILE A C 1
ATOM 2009 O O . ILE A 1 263 ? 11.514 -4.566 -26.189 1.00 95.38 263 ILE A O 1
ATOM 2013 N N . LEU A 1 264 ? 10.550 -2.534 -26.096 1.00 94.50 264 LEU A N 1
ATOM 2014 C CA . LEU A 1 264 ? 9.242 -2.969 -26.610 1.00 94.50 264 LEU A CA 1
ATOM 2015 C C . LEU A 1 264 ? 9.328 -3.575 -28.010 1.00 94.50 264 LEU A C 1
ATOM 2017 O O . LEU A 1 264 ? 8.704 -4.593 -28.296 1.00 94.50 264 LEU A O 1
ATOM 2021 N N . THR A 1 265 ? 10.116 -2.961 -28.886 1.00 94.81 265 THR A N 1
ATOM 2022 C CA . THR A 1 265 ? 10.328 -3.487 -30.235 1.00 94.81 265 THR A CA 1
ATOM 2023 C C . THR A 1 265 ? 11.025 -4.843 -30.164 1.00 94.81 265 THR A C 1
ATOM 2025 O O . THR A 1 265 ? 10.560 -5.804 -30.771 1.00 94.81 265 THR A O 1
ATOM 2028 N N . LYS A 1 266 ? 12.099 -4.943 -29.368 1.00 93.62 266 LYS A N 1
ATOM 2029 C CA . LYS A 1 266 ? 12.891 -6.168 -29.230 1.00 93.62 266 LYS A CA 1
ATOM 2030 C C . LYS A 1 266 ? 12.072 -7.335 -28.684 1.00 93.62 266 LYS A C 1
ATOM 2032 O O . LYS A 1 266 ? 12.259 -8.459 -29.140 1.00 93.62 266 LYS A O 1
ATOM 2037 N N . ARG A 1 267 ? 11.180 -7.099 -27.718 1.00 91.50 267 ARG A N 1
ATOM 2038 C CA . ARG A 1 267 ? 10.377 -8.176 -27.117 1.00 91.50 267 ARG A CA 1
ATOM 2039 C C . ARG A 1 267 ? 9.275 -8.726 -28.019 1.00 91.50 267 ARG A C 1
ATOM 2041 O O . ARG A 1 267 ? 8.873 -9.863 -27.835 1.00 91.50 267 ARG A O 1
ATOM 2048 N N . ASN A 1 268 ? 8.831 -7.950 -29.006 1.00 88.56 268 ASN A N 1
ATOM 2049 C CA . ASN A 1 268 ? 7.831 -8.392 -29.979 1.00 88.56 268 ASN A CA 1
ATOM 2050 C C . ASN A 1 268 ? 8.438 -9.214 -31.135 1.00 88.56 268 ASN A C 1
ATOM 2052 O O . ASN A 1 268 ? 7.708 -9.684 -32.006 1.00 88.56 268 ASN A O 1
ATOM 2056 N N . GLU A 1 269 ? 9.765 -9.376 -31.185 1.00 90.44 269 GLU A N 1
ATOM 2057 C CA . GLU A 1 269 ? 10.422 -10.262 -32.149 1.00 90.44 269 GLU A CA 1
ATOM 2058 C C . GLU A 1 269 ? 10.130 -11.747 -31.816 1.00 90.44 269 GLU A C 1
ATOM 2060 O O . GLU A 1 269 ? 9.992 -12.087 -30.643 1.00 90.44 269 GLU A O 1
ATOM 2065 N N . PRO A 1 270 ? 10.092 -12.674 -32.797 1.00 82.19 270 PRO A N 1
ATOM 2066 C CA . PRO A 1 270 ? 9.774 -14.092 -32.552 1.00 82.19 270 PRO A CA 1
ATOM 2067 C C . PRO A 1 270 ? 10.719 -14.826 -31.583 1.00 82.19 270 PRO A C 1
ATOM 2069 O O . PRO A 1 270 ? 10.317 -15.782 -30.931 1.00 82.19 270 PRO A O 1
ATOM 2072 N N . SER A 1 271 ? 11.976 -14.385 -31.495 1.00 80.31 271 SER A N 1
ATOM 2073 C CA . SER A 1 271 ? 12.968 -14.816 -30.494 1.00 80.31 271 SER A CA 1
ATOM 2074 C C . SER A 1 271 ? 13.330 -13.658 -29.553 1.00 80.31 271 SER A C 1
ATOM 2076 O O . SER A 1 271 ? 14.484 -13.502 -29.143 1.00 80.31 271 SER A O 1
ATOM 2078 N N . GLY A 1 272 ? 12.382 -12.742 -29.377 1.00 78.69 272 GLY A N 1
ATOM 2079 C CA . GLY A 1 272 ? 12.505 -11.534 -28.589 1.00 78.69 272 GLY A CA 1
ATOM 2080 C C . GLY A 1 272 ? 12.368 -11.801 -27.099 1.00 78.69 272 GLY A C 1
ATOM 2081 O O . GLY A 1 272 ? 12.138 -12.919 -26.650 1.00 78.69 272 GLY A O 1
ATOM 2082 N N . GLY A 1 273 ? 12.513 -10.728 -26.339 1.00 87.94 273 GLY A N 1
ATOM 2083 C CA . GLY A 1 273 ? 12.411 -10.733 -24.891 1.00 87.94 273 GLY A CA 1
ATOM 2084 C C . GLY A 1 273 ? 13.783 -10.740 -24.240 1.00 87.94 273 GLY A C 1
ATOM 2085 O O . GLY A 1 273 ? 14.823 -10.754 -24.905 1.00 87.94 273 GLY A O 1
ATOM 2086 N N . PHE A 1 274 ? 13.761 -10.668 -22.920 1.00 93.94 274 PHE A N 1
ATOM 2087 C CA . PHE A 1 274 ? 14.947 -10.618 -22.085 1.00 93.94 274 PHE A CA 1
ATOM 2088 C C . PHE A 1 274 ? 14.816 -11.678 -21.005 1.00 93.94 274 PHE A C 1
ATOM 2090 O O . PHE A 1 274 ? 13.773 -11.763 -20.360 1.00 93.94 274 PHE A O 1
ATOM 2097 N N . SER A 1 275 ? 15.858 -12.481 -20.810 1.00 91.94 275 SER A N 1
ATOM 2098 C CA . SER A 1 275 ? 15.832 -13.559 -19.816 1.00 91.94 275 SER A CA 1
ATOM 2099 C C . SER A 1 275 ? 16.325 -13.078 -18.455 1.00 91.94 275 SER A C 1
ATOM 2101 O O . SER A 1 275 ? 16.023 -13.681 -17.430 1.00 91.94 275 SER A O 1
ATOM 2103 N N . ASN A 1 276 ? 17.142 -12.024 -18.447 1.00 92.62 276 ASN A N 1
ATOM 2104 C CA . ASN A 1 276 ? 17.781 -11.477 -17.259 1.00 92.62 276 ASN A CA 1
ATOM 2105 C C . ASN A 1 276 ? 18.263 -10.034 -17.507 1.00 92.62 276 ASN A C 1
ATOM 2107 O O . ASN A 1 276 ? 18.231 -9.516 -18.628 1.00 92.62 276 ASN A O 1
ATOM 2111 N N . SER A 1 277 ? 18.760 -9.395 -16.450 1.00 93.44 277 SER A N 1
ATOM 2112 C CA . SER A 1 277 ? 19.263 -8.021 -16.486 1.00 93.44 277 SER A CA 1
ATOM 2113 C C . SER A 1 277 ? 20.455 -7.822 -17.420 1.00 93.44 277 SER A C 1
ATOM 2115 O O . SER A 1 277 ? 20.593 -6.755 -18.023 1.00 93.44 277 SER A O 1
ATOM 2117 N N . ASP A 1 278 ? 21.321 -8.824 -17.561 1.00 94.94 278 ASP A N 1
ATOM 2118 C CA . ASP A 1 278 ? 22.518 -8.725 -18.396 1.00 94.94 278 ASP A CA 1
ATOM 2119 C C . ASP A 1 278 ? 22.170 -8.739 -19.884 1.00 94.94 278 ASP A C 1
ATOM 2121 O O . ASP A 1 278 ? 22.810 -8.022 -20.661 1.00 94.94 278 ASP A O 1
ATOM 2125 N N . ASP A 1 279 ? 21.106 -9.443 -20.277 1.00 94.75 279 ASP A N 1
ATOM 2126 C CA . ASP A 1 279 ? 20.547 -9.379 -21.629 1.00 94.75 279 ASP A CA 1
ATOM 2127 C C . ASP A 1 279 ? 20.097 -7.944 -21.957 1.00 94.75 279 ASP A C 1
ATOM 2129 O O . ASP A 1 279 ? 20.435 -7.404 -23.017 1.00 94.75 279 ASP A O 1
ATOM 2133 N N . VAL A 1 280 ? 19.386 -7.286 -21.029 1.00 95.56 280 VAL A N 1
ATOM 2134 C CA . VAL A 1 280 ? 18.915 -5.898 -21.203 1.00 95.56 280 VAL A CA 1
ATOM 2135 C C . VAL A 1 280 ? 20.091 -4.933 -21.294 1.00 95.56 280 VAL A C 1
ATOM 2137 O O . VAL A 1 280 ? 20.159 -4.124 -22.222 1.00 95.56 280 VAL A O 1
ATOM 2140 N N . ARG A 1 281 ? 21.059 -5.032 -20.375 1.00 96.81 281 ARG A N 1
ATOM 2141 C CA . ARG A 1 281 ? 22.267 -4.189 -20.384 1.00 96.81 281 ARG A CA 1
ATOM 2142 C C . ARG A 1 281 ? 23.068 -4.372 -21.671 1.00 96.81 281 ARG A C 1
ATOM 2144 O O . ARG A 1 281 ? 23.522 -3.391 -22.266 1.00 96.81 281 ARG A O 1
ATOM 2151 N N . SER A 1 282 ? 23.209 -5.612 -22.132 1.00 95.94 282 SER A N 1
ATOM 2152 C CA . SER A 1 282 ? 23.898 -5.939 -23.383 1.00 95.94 282 SER A CA 1
ATOM 2153 C C . SER A 1 282 ? 23.182 -5.336 -24.586 1.00 95.94 282 SER A C 1
ATOM 2155 O O . SER A 1 282 ? 23.828 -4.746 -25.453 1.00 95.94 282 SER A O 1
ATOM 2157 N N . PHE A 1 283 ? 21.850 -5.404 -24.617 1.00 96.19 283 PHE A N 1
ATOM 2158 C CA . PHE A 1 283 ? 21.033 -4.786 -25.656 1.00 96.19 283 PHE A CA 1
ATOM 2159 C C . PHE A 1 283 ? 21.141 -3.256 -25.660 1.00 96.19 283 PHE A C 1
ATOM 2161 O O . PHE A 1 283 ? 21.368 -2.667 -26.719 1.00 96.19 283 PHE A O 1
ATOM 2168 N N . ILE A 1 284 ? 21.055 -2.613 -24.490 1.00 96.75 284 ILE A N 1
ATOM 2169 C CA . ILE A 1 284 ? 21.238 -1.162 -24.321 1.00 96.75 284 ILE A CA 1
ATOM 2170 C C . ILE A 1 284 ? 22.601 -0.728 -24.864 1.00 96.75 284 ILE A C 1
ATOM 2172 O O . ILE A 1 284 ? 22.685 0.202 -25.673 1.00 96.75 284 ILE A O 1
ATOM 2176 N N . LYS A 1 285 ? 23.664 -1.456 -24.500 1.00 96.44 285 LYS A N 1
ATOM 2177 C CA . LYS A 1 285 ? 25.026 -1.208 -24.984 1.00 96.44 285 LYS A CA 1
ATOM 2178 C C . LYS A 1 285 ? 25.145 -1.410 -26.495 1.00 96.44 285 LYS A C 1
ATOM 2180 O O . LYS A 1 285 ? 25.720 -0.563 -27.178 1.00 96.44 285 LYS A O 1
ATOM 2185 N N . PHE A 1 286 ? 24.581 -2.494 -27.031 1.00 95.81 286 PHE A N 1
ATOM 2186 C CA . PHE A 1 286 ? 24.582 -2.797 -28.465 1.00 95.81 286 PHE A CA 1
ATOM 2187 C C . PHE A 1 286 ? 23.871 -1.708 -29.281 1.00 95.81 286 PHE A C 1
ATOM 2189 O O . PHE A 1 286 ? 24.398 -1.247 -30.294 1.00 95.81 286 PHE A O 1
ATOM 2196 N N . LYS A 1 287 ? 22.712 -1.237 -28.807 1.00 96.00 287 LYS A N 1
ATOM 2197 C CA . LYS A 1 287 ? 21.943 -0.144 -29.420 1.00 96.00 287 LYS A CA 1
ATOM 2198 C C . LYS A 1 287 ? 22.517 1.248 -29.133 1.00 96.00 287 LYS A C 1
ATOM 2200 O O . LYS A 1 287 ? 22.026 2.219 -29.700 1.00 96.00 287 LYS A O 1
ATOM 2205 N N . ARG A 1 288 ? 23.567 1.353 -28.305 1.00 96.06 288 ARG A N 1
ATOM 2206 C CA . ARG A 1 288 ? 24.204 2.613 -27.874 1.00 96.06 288 ARG A CA 1
ATOM 2207 C C . ARG A 1 288 ? 23.213 3.588 -27.226 1.00 96.06 288 ARG A C 1
ATOM 2209 O O . ARG A 1 288 ? 23.320 4.803 -27.404 1.00 96.06 288 ARG A O 1
ATOM 2216 N N . LEU A 1 289 ? 22.245 3.049 -26.491 1.00 96.00 289 LEU A N 1
ATOM 2217 C CA . LEU A 1 289 ? 21.240 3.835 -25.783 1.00 96.00 289 LEU A CA 1
ATOM 2218 C C . LEU A 1 289 ? 21.889 4.494 -24.559 1.00 96.00 289 LEU A C 1
ATOM 2220 O O . LEU A 1 289 ? 22.623 3.851 -23.813 1.00 96.00 289 LEU A O 1
ATOM 2224 N N . LYS A 1 290 ? 21.644 5.794 -24.367 1.00 94.94 290 LYS A N 1
ATOM 2225 C CA . LYS A 1 290 ? 22.263 6.602 -23.299 1.00 94.94 290 LYS A CA 1
ATOM 2226 C C . LYS A 1 290 ? 21.449 6.542 -22.007 1.00 94.94 290 LYS A C 1
ATOM 2228 O O . LYS A 1 290 ? 20.971 7.570 -21.526 1.00 94.94 290 LYS A O 1
ATOM 2233 N N . VAL A 1 291 ? 21.255 5.332 -21.506 1.00 95.38 291 VAL A N 1
ATOM 2234 C CA . VAL A 1 291 ? 20.514 5.058 -20.277 1.00 95.38 291 VAL A CA 1
ATOM 2235 C C . VAL A 1 291 ? 21.229 3.990 -19.465 1.00 95.38 291 VAL A C 1
ATOM 2237 O O . VAL A 1 291 ? 21.862 3.102 -20.037 1.00 95.38 291 VAL A O 1
ATOM 2240 N N . ASP A 1 292 ? 21.065 4.053 -18.152 1.00 93.31 292 ASP A N 1
ATOM 2241 C CA . ASP A 1 292 ? 21.382 2.952 -17.253 1.00 93.31 292 ASP A CA 1
ATOM 2242 C C . ASP A 1 292 ? 20.110 2.150 -16.967 1.00 93.31 292 ASP A C 1
ATOM 2244 O O . ASP A 1 292 ? 19.017 2.716 -16.881 1.00 93.31 292 ASP A O 1
ATOM 2248 N N . PHE A 1 293 ? 20.253 0.834 -16.821 1.00 93.19 293 PHE A N 1
ATOM 2249 C CA . PHE A 1 293 ? 19.157 -0.059 -16.455 1.00 93.19 293 PHE A CA 1
ATOM 2250 C C . PHE A 1 293 ? 19.195 -0.352 -14.956 1.00 93.19 293 PHE A C 1
ATOM 2252 O O . PHE A 1 293 ? 20.193 -0.870 -14.448 1.00 93.19 293 PHE A O 1
ATOM 2259 N N . ASP A 1 294 ? 18.109 -0.006 -14.278 1.00 87.44 294 ASP A N 1
ATOM 2260 C CA . ASP A 1 294 ? 17.857 -0.294 -12.875 1.00 87.44 294 ASP A CA 1
ATOM 2261 C C . ASP A 1 294 ? 17.092 -1.614 -12.772 1.00 87.44 294 ASP A C 1
ATOM 2263 O O . ASP A 1 294 ? 15.898 -1.682 -13.060 1.00 87.44 294 ASP A O 1
ATOM 2267 N N . ASP A 1 295 ? 17.801 -2.679 -12.414 1.00 86.50 295 ASP A N 1
ATOM 2268 C CA . ASP A 1 295 ? 17.238 -4.020 -12.345 1.00 86.50 295 ASP A CA 1
ATOM 2269 C C . ASP A 1 295 ? 16.709 -4.400 -10.964 1.00 86.50 295 ASP A C 1
ATOM 2271 O O . ASP A 1 295 ? 16.219 -5.515 -10.804 1.00 86.50 295 ASP A O 1
ATOM 2275 N N . GLU A 1 296 ? 16.748 -3.492 -9.982 1.00 82.38 296 GLU A N 1
ATOM 2276 C CA . GLU A 1 296 ? 16.245 -3.774 -8.632 1.00 82.38 296 GLU A CA 1
ATOM 2277 C C . GLU A 1 296 ? 14.770 -4.210 -8.648 1.00 82.38 296 GLU A C 1
ATOM 2279 O O . GLU A 1 296 ? 14.354 -5.048 -7.846 1.00 82.38 296 GLU A O 1
ATOM 2284 N N . TYR A 1 297 ? 14.000 -3.665 -9.592 1.00 82.69 297 TYR A N 1
ATOM 2285 C CA . TYR A 1 297 ? 12.561 -3.876 -9.737 1.00 82.69 297 TYR A CA 1
ATOM 2286 C C . TYR A 1 297 ? 12.186 -4.622 -11.022 1.00 82.69 297 TYR A C 1
ATOM 2288 O O . TYR A 1 297 ? 11.007 -4.719 -11.357 1.00 82.69 297 TYR A O 1
ATOM 2296 N N . ALA A 1 298 ? 13.167 -5.117 -11.776 1.00 86.62 298 ALA A N 1
ATOM 2297 C CA . ALA A 1 298 ? 12.915 -5.768 -13.051 1.00 86.62 298 ALA A CA 1
ATOM 2298 C C . ALA A 1 298 ? 12.510 -7.234 -12.862 1.00 86.62 298 ALA A C 1
ATOM 2300 O O . ALA A 1 298 ? 13.171 -7.992 -12.155 1.00 86.62 298 ALA A O 1
ATOM 2301 N N . GLU A 1 299 ? 11.458 -7.648 -13.562 1.00 87.00 299 GLU A N 1
ATOM 2302 C CA . GLU A 1 299 ? 11.051 -9.046 -13.666 1.00 87.00 299 GLU A CA 1
ATOM 2303 C C . GLU A 1 299 ? 11.140 -9.519 -15.122 1.00 87.00 299 GLU A C 1
ATOM 2305 O O . GLU A 1 299 ? 10.829 -8.781 -16.057 1.00 87.00 299 GLU A O 1
ATOM 2310 N N . PHE A 1 300 ? 11.585 -10.760 -15.320 1.00 85.69 300 PHE A N 1
ATOM 2311 C CA . PHE A 1 300 ? 11.832 -11.338 -16.648 1.00 85.69 300 PHE A CA 1
ATOM 2312 C C . PHE A 1 300 ? 10.902 -12.504 -16.986 1.00 85.69 300 PHE A C 1
ATOM 2314 O O . PHE A 1 300 ? 10.969 -13.040 -18.091 1.00 85.69 300 PHE A O 1
ATOM 2321 N N . LEU A 1 301 ? 10.023 -12.887 -16.058 1.00 70.12 301 LEU A N 1
ATOM 2322 C CA . LEU A 1 301 ? 9.016 -13.910 -16.306 1.00 70.12 301 LEU A CA 1
ATOM 2323 C C . LEU A 1 301 ? 8.039 -13.419 -17.385 1.00 70.12 301 LEU A C 1
ATOM 2325 O O . LEU A 1 301 ? 7.686 -12.235 -17.441 1.00 70.12 301 LEU A O 1
ATOM 2329 N N . SER A 1 302 ? 7.701 -14.341 -18.284 1.00 53.72 302 SER A N 1
ATOM 2330 C CA . SER A 1 302 ? 6.794 -14.158 -19.418 1.00 53.72 302 SER A CA 1
ATOM 2331 C C . SER A 1 302 ? 5.344 -14.348 -19.010 1.00 53.72 302 SER A C 1
ATOM 2333 O O . SER A 1 302 ? 5.078 -15.416 -18.411 1.00 53.72 302 SER A O 1
#